Protein AF-A0AAN8KX72-F1 (afdb_monomer_lite)

Sequence (241 aa):
MKRRYGVCLGFWSAFAQLTGWTAPREDQGLKMFSFALKRHLNPCVGPSCRWMQRVLCGSSCMGHPVPTAPGSGQEDQQRLSMKALANAPKPALYLGFSGLLPFLGAPLLMAVTQSYLPEVAYAQVVYGASIVSFLGGARWGFALPEGSPAQPDWMNLGNSVVPSLLAWLALLCRDNITEGALVVIMGLGLALHYDLTLLPGYPSWFKAMRTILTLVATFSLVATLTLQKMCPEKKIKAQEN

Foldseek 3Di:
DVPLVCVLVVVVVVCCVVVVNDDDDPPCPVVVVVVVVVVVPDDPPDPPPPPPDDDDDDDDDDDDDDDDDDDCPPVVVVVVLVVLQVPDDPVCVVVLVVLCCLLQVLLVVCVVVLAQELVSLLVLLLSLLVVLLVLLVVLCVQQPDPPRPHHPDCVSNVLSVVSNVLSVSLNSVSVPSPSSLVSSLVSLVSSLVCVPPVHPPDRSSVNSSSVVSSVSSNVSNVSSVVSVVRGHHDYPPDPDD

Organism: NCBI:txid861788

InterPro domains:
  IPR021836 Protein of unknown function DUF3429 [PF11911] (89-225)
  IPR021836 Protein of unknown function DUF3429 [PTHR15887] (77-240)

Secondary structure (DSSP, 8-state):
-HHHHHHHHHHHHHHHHHHT-PPPPTT-HHHHHHHHHHTTS-----TT--S--SS--------------S--HHHHHHHHHHHHHHTS-HHHHHHHHHTTHHHHHHHHHHHHHTSB-HHHHHHHHHHHHHHHHHHHHHHHHHHSSTT-SS-SSHHHHHHHHHHHHHHHHHHHTTT-HHHHHHHHHHHHHHHHHHHHHT-TTS-HHHHHHHHHHHHHHHHHHHHHHHHHHHS-B--------

Radius of gyration: 22.56 Å; chains: 1; bounding box: 69×64×48 Å

Structure (mmCIF, N/CA/C/O backbone):
data_AF-A0AAN8KX72-F1
#
_entry.id   AF-A0AAN8KX72-F1
#
loop_
_atom_site.group_PDB
_atom_site.id
_atom_site.type_symbol
_atom_site.label_atom_id
_atom_site.label_alt_id
_atom_site.label_comp_id
_atom_site.label_asym_id
_atom_site.label_entity_id
_atom_site.label_seq_id
_atom_site.pdbx_PDB_ins_code
_atom_site.Cartn_x
_atom_site.Cartn_y
_atom_site.Cartn_z
_atom_site.occupancy
_atom_site.B_iso_or_equiv
_atom_site.auth_seq_id
_atom_site.auth_comp_id
_atom_site.auth_asym_id
_atom_site.auth_atom_id
_atom_site.pdbx_PDB_model_num
ATOM 1 N N . MET A 1 1 ? -2.124 -19.012 24.477 1.00 39.91 1 MET A N 1
ATOM 2 C CA . MET A 1 1 ? -1.933 -17.576 24.155 1.00 39.91 1 MET A CA 1
ATOM 3 C C . MET A 1 1 ? -0.464 -17.140 24.143 1.00 39.91 1 MET A C 1
ATOM 5 O O . MET A 1 1 ? -0.055 -16.608 23.128 1.00 39.91 1 MET A O 1
ATOM 9 N N . LYS A 1 2 ? 0.385 -17.446 25.144 1.00 32.97 2 LYS A N 1
ATOM 10 C CA . LYS A 1 2 ? 1.827 -17.063 25.156 1.00 32.97 2 LYS A CA 1
ATOM 11 C C . LYS A 1 2 ? 2.696 -17.527 23.961 1.00 32.97 2 LYS A C 1
ATOM 13 O O . LYS A 1 2 ? 3.723 -16.917 23.702 1.00 32.97 2 LYS A O 1
ATOM 18 N N . ARG A 1 3 ? 2.306 -18.575 23.219 1.00 38.75 3 ARG A N 1
ATOM 19 C CA . ARG A 1 3 ? 3.144 -19.183 22.160 1.00 38.75 3 ARG A CA 1
ATOM 20 C C . ARG A 1 3 ? 3.110 -18.458 20.802 1.00 38.75 3 ARG A C 1
ATOM 22 O O . ARG A 1 3 ? 4.054 -18.608 20.042 1.00 38.75 3 ARG A O 1
ATOM 29 N N . ARG A 1 4 ? 2.064 -17.671 20.498 1.00 44.72 4 ARG A N 1
ATOM 30 C CA . ARG A 1 4 ? 1.950 -16.930 19.217 1.00 44.72 4 ARG A CA 1
ATOM 31 C C . ARG A 1 4 ? 2.622 -15.553 19.245 1.00 44.72 4 ARG A C 1
ATOM 33 O O . ARG A 1 4 ? 3.160 -15.135 18.228 1.00 44.72 4 ARG A O 1
ATOM 40 N N . TYR A 1 5 ? 2.705 -14.915 20.417 1.00 40.09 5 TYR A N 1
ATOM 41 C CA . TYR A 1 5 ? 3.449 -13.661 20.606 1.00 40.09 5 TYR A CA 1
ATOM 42 C C . TYR A 1 5 ? 4.945 -13.796 20.278 1.00 40.09 5 TYR A C 1
ATOM 44 O O . TYR A 1 5 ? 5.548 -12.850 19.786 1.00 40.09 5 TYR A O 1
ATOM 52 N N . GLY A 1 6 ? 5.538 -14.979 20.479 1.00 44.69 6 GLY A N 1
ATOM 53 C CA . GLY A 1 6 ? 6.954 -15.222 20.183 1.00 44.69 6 GLY A CA 1
ATOM 54 C C . GLY A 1 6 ? 7.317 -15.152 18.696 1.00 44.69 6 GLY A C 1
ATOM 55 O O . GLY A 1 6 ? 8.467 -14.868 18.380 1.00 44.69 6 GLY A O 1
ATOM 56 N N . VAL A 1 7 ? 6.359 -15.360 17.783 1.00 52.81 7 VAL A N 1
ATOM 57 C CA . VAL A 1 7 ? 6.627 -15.350 16.334 1.00 52.81 7 VAL A CA 1
ATOM 58 C C . VAL A 1 7 ? 6.700 -13.917 15.797 1.00 52.81 7 VAL A C 1
ATOM 60 O O . VAL A 1 7 ? 7.693 -13.576 15.159 1.00 52.81 7 VAL A O 1
ATOM 63 N N . CYS A 1 8 ? 5.721 -13.053 16.117 1.00 47.91 8 CYS A N 1
ATOM 64 C CA . CYS A 1 8 ? 5.772 -11.638 15.712 1.00 47.91 8 CYS A CA 1
ATOM 65 C C . CYS A 1 8 ? 6.946 -10.903 16.412 1.00 47.91 8 CYS A C 1
ATOM 67 O O . CYS A 1 8 ? 7.678 -10.179 15.745 1.00 47.91 8 CYS A O 1
ATOM 69 N N . LEU A 1 9 ? 7.223 -11.157 17.707 1.00 52.47 9 LEU A N 1
ATOM 70 C CA . LEU A 1 9 ? 8.377 -10.558 18.415 1.00 52.47 9 LEU A CA 1
ATOM 71 C C . LEU A 1 9 ? 9.745 -11.091 17.947 1.00 52.47 9 LEU A C 1
ATOM 73 O O . LEU A 1 9 ? 10.700 -10.322 17.842 1.00 52.47 9 LEU A O 1
ATOM 77 N N . GLY A 1 10 ? 9.867 -12.393 17.673 1.00 52.44 10 GLY A N 1
ATOM 78 C CA . GLY A 1 10 ? 11.119 -12.987 17.191 1.00 52.44 10 GLY A CA 1
ATOM 79 C C . GLY A 1 10 ? 11.496 -12.482 15.798 1.00 52.44 10 GLY A C 1
ATOM 80 O O . GLY A 1 10 ? 12.653 -12.141 15.551 1.00 52.44 10 GLY A O 1
ATOM 81 N N . PHE A 1 11 ? 10.506 -12.349 14.912 1.00 55.62 11 PHE A N 1
ATOM 82 C CA . PHE A 1 11 ? 10.710 -11.780 13.583 1.00 55.62 11 PHE A CA 1
ATOM 83 C C . PHE A 1 11 ? 11.013 -10.278 13.637 1.00 55.62 11 PHE A C 1
ATOM 85 O O . PHE A 1 11 ? 11.870 -9.807 12.898 1.00 55.62 11 PHE A O 1
ATOM 92 N N . TRP A 1 12 ? 10.379 -9.533 14.549 1.00 50.81 12 TRP A N 1
ATOM 93 C CA . TRP A 1 12 ? 10.681 -8.118 14.779 1.00 50.81 12 TRP A CA 1
ATOM 94 C C . TRP A 1 12 ? 12.150 -7.886 15.131 1.00 50.81 12 TRP A C 1
ATOM 96 O O . TRP A 1 12 ? 12.791 -7.010 14.559 1.00 50.81 12 TRP A O 1
ATOM 106 N N . SER A 1 13 ? 12.704 -8.720 16.014 1.00 48.66 13 SER A N 1
ATOM 107 C CA . SER A 1 13 ? 14.119 -8.670 16.393 1.00 48.66 13 SER A CA 1
ATOM 108 C C . SER A 1 13 ? 15.044 -8.991 15.210 1.00 48.66 13 SER A C 1
ATOM 110 O O . SER A 1 13 ? 16.041 -8.304 14.995 1.00 48.66 13 SER A O 1
ATOM 112 N N . ALA A 1 14 ? 14.680 -9.978 14.383 1.00 49.19 14 ALA A N 1
ATOM 113 C CA . ALA A 1 14 ? 15.441 -10.341 13.188 1.00 49.19 14 ALA A CA 1
ATOM 114 C C . ALA A 1 14 ? 15.380 -9.258 12.094 1.00 49.19 14 ALA A C 1
ATOM 116 O O . ALA A 1 14 ? 16.401 -8.911 11.506 1.00 49.19 14 ALA A O 1
ATOM 117 N N . PHE A 1 15 ? 14.207 -8.670 11.847 1.00 51.22 15 PHE A N 1
ATOM 118 C CA . PHE A 1 15 ? 14.036 -7.559 10.909 1.00 51.22 15 PHE A CA 1
ATOM 119 C C . PHE A 1 15 ? 14.795 -6.310 11.375 1.00 51.22 15 PHE A C 1
ATOM 121 O O . PHE A 1 15 ? 15.519 -5.701 10.586 1.00 51.22 15 PHE A O 1
ATOM 128 N N . ALA A 1 16 ? 14.699 -5.970 12.663 1.00 46.59 16 ALA A N 1
ATOM 129 C CA . ALA A 1 16 ? 15.462 -4.902 13.305 1.00 46.59 16 ALA A CA 1
ATOM 130 C C . ALA A 1 16 ? 16.979 -5.085 13.134 1.00 46.59 16 ALA A C 1
ATOM 132 O O . ALA A 1 16 ? 17.684 -4.136 12.796 1.00 46.59 16 ALA A O 1
ATOM 133 N N . GLN A 1 17 ? 17.482 -6.310 13.302 1.00 46.09 17 GLN A N 1
ATOM 134 C CA . GLN A 1 17 ? 18.900 -6.641 13.126 1.00 46.09 17 GLN A CA 1
ATOM 135 C C . GLN A 1 17 ? 19.350 -6.591 11.661 1.00 46.09 17 GLN A C 1
ATOM 137 O O . GLN A 1 17 ? 20.424 -6.069 11.377 1.00 46.09 17 GLN A O 1
ATOM 142 N N . LEU A 1 18 ? 18.531 -7.082 10.728 1.00 40.91 18 LEU A N 1
ATOM 143 C CA . LEU A 1 18 ? 18.859 -7.106 9.298 1.00 40.91 18 LEU A CA 1
ATOM 144 C C . LEU A 1 18 ? 18.799 -5.722 8.642 1.00 40.91 18 LEU A C 1
ATOM 146 O O . LEU A 1 18 ? 19.508 -5.469 7.672 1.00 40.91 18 LEU A O 1
ATOM 150 N N . THR A 1 19 ? 17.961 -4.825 9.159 1.00 42.22 19 THR A N 1
ATOM 151 C CA . THR A 1 19 ? 17.742 -3.487 8.581 1.00 42.22 19 THR A CA 1
ATOM 152 C C . THR A 1 19 ? 18.348 -2.350 9.411 1.00 42.22 19 THR A C 1
ATOM 154 O O . THR A 1 19 ? 18.320 -1.195 8.981 1.00 42.22 19 THR A O 1
ATOM 157 N N . GLY A 1 20 ? 18.918 -2.655 10.585 1.00 36.25 20 GLY A N 1
ATOM 158 C CA . GLY A 1 20 ? 19.455 -1.669 11.532 1.00 36.25 20 GLY A CA 1
ATOM 159 C C . GLY A 1 20 ? 18.377 -0.817 12.214 1.00 36.25 20 GLY A C 1
ATOM 160 O O . GLY A 1 20 ? 18.642 0.315 12.618 1.00 36.25 20 GLY A O 1
ATOM 161 N N . TRP A 1 21 ? 17.147 -1.322 12.294 1.00 38.16 21 TRP A N 1
ATOM 162 C CA . TRP A 1 21 ? 15.973 -0.576 12.730 1.00 38.16 21 TRP A CA 1
ATOM 163 C C . TRP A 1 21 ? 15.670 -0.828 14.215 1.00 38.16 21 TRP A C 1
ATOM 165 O O . TRP A 1 21 ? 15.301 -1.931 14.597 1.00 38.16 21 TRP A O 1
ATOM 175 N N . THR A 1 22 ? 15.828 0.179 15.079 1.00 37.16 22 THR A N 1
ATOM 176 C CA . THR A 1 22 ? 15.445 0.091 16.499 1.00 37.16 22 THR A CA 1
ATOM 177 C C . THR A 1 22 ? 14.004 0.567 16.698 1.00 37.16 22 THR A C 1
ATOM 179 O O . THR A 1 22 ? 13.596 1.594 16.156 1.00 37.16 22 THR A O 1
ATOM 182 N N . ALA A 1 23 ? 13.218 -0.192 17.470 1.00 35.12 23 ALA A N 1
ATOM 183 C CA . ALA A 1 23 ? 11.815 0.117 17.740 1.00 35.12 23 ALA A CA 1
ATOM 184 C C . ALA A 1 23 ? 11.664 1.525 18.356 1.00 35.12 23 ALA A C 1
ATOM 186 O O . ALA A 1 23 ? 12.333 1.823 19.353 1.00 35.12 23 ALA A O 1
ATOM 187 N N . PRO A 1 24 ? 10.784 2.394 17.827 1.00 34.34 24 PRO A N 1
ATOM 188 C CA . PRO A 1 24 ? 10.490 3.658 18.475 1.00 34.34 24 PRO A CA 1
ATOM 189 C C . PRO A 1 24 ? 9.677 3.389 19.746 1.00 34.34 24 PRO A C 1
ATOM 191 O O . PRO A 1 24 ? 8.672 2.680 19.715 1.00 34.34 24 PRO A O 1
ATOM 194 N N . ARG A 1 25 ? 10.104 3.981 20.865 1.00 38.09 25 ARG A N 1
ATOM 195 C CA . ARG A 1 25 ? 9.282 4.118 22.075 1.00 38.09 25 ARG A CA 1
ATOM 196 C C . ARG A 1 25 ? 7.981 4.855 21.695 1.00 38.09 25 ARG A C 1
ATOM 198 O O . ARG A 1 25 ? 8.003 5.658 20.758 1.00 38.09 25 ARG A O 1
ATOM 205 N N . GLU A 1 26 ? 6.867 4.514 22.355 1.00 41.53 26 GLU A N 1
ATOM 206 C CA . GLU A 1 26 ? 5.456 4.853 22.032 1.00 41.53 26 GLU A CA 1
ATOM 207 C C . GLU A 1 26 ? 5.161 6.327 21.656 1.00 41.53 26 GLU A C 1
ATOM 209 O O . GLU A 1 26 ? 4.117 6.641 21.094 1.00 41.53 26 GLU A O 1
ATOM 214 N N . ASP A 1 27 ? 6.103 7.228 21.890 1.00 37.75 27 ASP A N 1
ATOM 215 C CA . ASP A 1 27 ? 6.110 8.665 21.644 1.00 37.75 27 ASP A CA 1
ATOM 216 C C . ASP A 1 27 ? 6.726 9.107 20.286 1.00 37.75 27 ASP A C 1
ATOM 218 O O . ASP A 1 27 ? 6.827 10.307 20.011 1.00 37.75 27 ASP A O 1
ATOM 222 N N . GLN A 1 28 ? 7.133 8.182 19.400 1.00 37.50 28 GLN A N 1
ATOM 223 C CA . GLN A 1 28 ? 7.902 8.512 18.177 1.00 37.50 28 GLN A CA 1
ATOM 224 C C . GLN A 1 28 ? 7.288 8.137 16.813 1.00 37.50 28 GLN A C 1
ATOM 226 O O . GLN A 1 28 ? 7.915 8.409 15.784 1.00 37.50 28 GLN A O 1
ATOM 231 N N . GLY A 1 29 ? 6.061 7.610 16.740 1.00 34.66 29 GLY A N 1
ATOM 232 C CA . GLY A 1 29 ? 5.414 7.271 15.454 1.00 34.66 29 GLY A CA 1
ATOM 233 C C . GLY A 1 29 ? 5.357 8.440 14.451 1.00 34.66 29 GLY A C 1
ATOM 234 O O . GLY A 1 29 ? 5.547 8.250 13.250 1.00 34.66 29 GLY A O 1
ATOM 235 N N . LEU A 1 30 ? 5.224 9.673 14.952 1.00 37.66 30 LEU A N 1
ATOM 236 C CA . LEU A 1 30 ? 5.244 10.903 14.147 1.00 37.66 30 LEU A CA 1
ATOM 237 C C . LEU A 1 30 ? 6.650 11.295 13.640 1.00 37.66 30 LEU A C 1
ATOM 239 O O . LEU A 1 30 ? 6.777 11.977 12.624 1.00 37.66 30 LEU A O 1
ATOM 243 N N . LYS A 1 31 ? 7.723 10.860 14.316 1.00 30.03 31 LYS A N 1
ATOM 244 C CA . LYS A 1 31 ? 9.117 11.207 13.973 1.00 30.03 31 LYS A CA 1
ATOM 245 C C . LYS A 1 31 ? 9.708 10.288 12.898 1.00 30.03 31 LYS A C 1
ATOM 247 O O . LYS A 1 31 ? 10.551 10.733 12.123 1.00 30.03 31 LYS A O 1
ATOM 252 N N . MET A 1 32 ? 9.221 9.050 12.784 1.00 31.78 32 MET A N 1
ATOM 253 C CA . MET A 1 32 ? 9.613 8.100 11.727 1.00 31.78 32 MET A CA 1
ATOM 254 C C . MET A 1 32 ? 9.245 8.597 10.317 1.00 31.78 32 MET A C 1
ATOM 256 O O . MET A 1 32 ? 10.057 8.482 9.399 1.00 31.78 32 MET A O 1
ATOM 260 N N . PHE A 1 33 ? 8.086 9.249 10.155 1.00 34.31 33 PHE A N 1
ATOM 261 C CA . PHE A 1 33 ? 7.718 9.918 8.897 1.00 34.31 33 PHE A CA 1
ATOM 262 C C . PHE A 1 33 ? 8.660 11.072 8.551 1.00 34.31 33 PHE A C 1
ATOM 264 O O . PHE A 1 33 ? 9.051 11.227 7.396 1.00 34.31 33 PHE A O 1
ATOM 271 N N . SER A 1 34 ? 9.085 11.843 9.557 1.00 30.50 34 SER A N 1
ATOM 272 C CA . SER A 1 34 ? 10.065 12.916 9.370 1.00 30.50 34 SER A CA 1
ATOM 273 C C . SER A 1 34 ? 11.433 12.365 8.944 1.00 30.50 34 SER A C 1
ATOM 275 O O . SER A 1 34 ? 12.080 12.946 8.078 1.00 30.50 34 SER A O 1
ATOM 277 N N . PHE A 1 35 ? 11.855 11.211 9.471 1.00 29.19 35 PHE A N 1
ATOM 278 C CA . PHE A 1 35 ? 13.154 10.609 9.152 1.00 29.19 35 PHE A CA 1
ATOM 279 C C . PHE A 1 35 ? 13.195 9.949 7.762 1.00 29.19 35 PHE A C 1
ATOM 281 O O . PHE A 1 35 ? 14.193 10.081 7.050 1.00 29.19 35 PHE A O 1
ATOM 288 N N . ALA A 1 36 ? 12.098 9.313 7.334 1.00 32.34 36 ALA A N 1
ATOM 289 C CA . ALA A 1 36 ? 11.958 8.778 5.977 1.00 32.34 36 ALA A CA 1
ATOM 290 C C . ALA A 1 36 ? 11.946 9.893 4.912 1.00 32.34 36 ALA A C 1
ATOM 292 O O . ALA A 1 36 ? 12.554 9.734 3.855 1.00 32.34 36 ALA A O 1
ATOM 293 N N . LEU A 1 37 ? 11.353 11.057 5.218 1.00 34.06 37 LEU A N 1
ATOM 294 C CA . LEU A 1 37 ? 11.430 12.243 4.356 1.00 34.06 37 LEU A CA 1
ATOM 295 C C . LEU A 1 37 ? 12.842 12.862 4.336 1.00 34.06 37 LEU A C 1
ATOM 297 O O . LEU A 1 37 ? 13.300 13.345 3.303 1.00 34.06 37 LEU A O 1
ATOM 301 N N . LYS A 1 38 ? 13.565 12.824 5.465 1.00 29.53 38 LYS A N 1
ATOM 302 C CA . LYS A 1 38 ? 14.886 13.464 5.609 1.00 29.53 38 LYS A CA 1
ATOM 303 C C . LYS A 1 38 ? 16.019 12.709 4.908 1.00 29.53 38 LYS A C 1
ATOM 305 O O . LYS A 1 38 ? 17.023 13.321 4.553 1.00 29.53 38 LYS A O 1
ATOM 310 N N . ARG A 1 39 ? 15.863 11.404 4.645 1.00 29.11 39 ARG A N 1
ATOM 311 C CA . ARG A 1 39 ? 16.871 10.595 3.927 1.00 29.11 39 ARG A CA 1
ATOM 312 C C . ARG A 1 39 ? 16.925 10.845 2.414 1.00 29.11 39 ARG A C 1
ATOM 314 O O . ARG A 1 39 ? 17.909 10.458 1.798 1.00 29.11 39 ARG A O 1
ATOM 321 N N . HIS A 1 40 ? 15.938 11.536 1.836 1.00 39.22 40 HIS A N 1
ATOM 322 C CA . HIS A 1 40 ? 15.947 11.962 0.427 1.00 39.22 40 HIS A CA 1
ATOM 323 C C . HIS A 1 40 ? 16.572 13.354 0.191 1.00 39.22 40 HIS A C 1
ATOM 325 O O . HIS A 1 40 ? 16.617 13.808 -0.949 1.00 39.22 40 HIS A O 1
ATOM 331 N N . LEU A 1 41 ? 17.080 14.020 1.238 1.00 37.66 41 LEU A N 1
ATOM 332 C CA . LEU A 1 41 ? 17.598 15.398 1.181 1.00 37.66 41 LEU A CA 1
ATOM 333 C C . LEU A 1 41 ? 19.124 15.535 1.322 1.00 37.66 41 LEU A C 1
ATOM 335 O O . LEU A 1 41 ? 19.615 16.656 1.393 1.00 37.66 41 LEU A O 1
ATOM 339 N N . ASN A 1 42 ? 19.891 14.442 1.320 1.00 29.08 42 ASN A N 1
ATOM 340 C CA . ASN A 1 42 ? 21.351 14.534 1.234 1.00 29.08 42 ASN A CA 1
ATOM 341 C C . ASN A 1 42 ? 21.816 14.218 -0.193 1.00 29.08 42 ASN A C 1
ATOM 343 O O . ASN A 1 42 ? 21.922 13.040 -0.539 1.00 29.08 42 ASN A O 1
ATOM 347 N N . PRO A 1 43 ? 22.126 15.223 -1.031 1.00 34.03 43 PRO A N 1
ATOM 348 C CA . PRO A 1 43 ? 22.956 14.974 -2.196 1.00 34.03 43 PRO A CA 1
ATOM 349 C C . PRO A 1 43 ? 24.333 14.502 -1.713 1.00 34.03 43 PRO A C 1
ATOM 351 O O . PRO A 1 43 ? 24.961 15.128 -0.858 1.00 34.03 43 PRO A O 1
ATOM 354 N N . CYS A 1 44 ? 24.796 13.373 -2.245 1.00 31.14 44 CYS A N 1
ATOM 355 C CA . CYS A 1 44 ? 26.163 12.903 -2.077 1.00 31.14 44 CYS A CA 1
ATOM 356 C C . CYS A 1 44 ? 27.139 13.963 -2.616 1.00 31.14 44 CYS A C 1
ATOM 358 O O . CYS A 1 44 ? 27.415 14.006 -3.812 1.00 31.14 44 CYS A O 1
ATOM 360 N N . VAL A 1 45 ? 27.680 14.815 -1.745 1.00 37.06 45 VAL A N 1
ATOM 361 C CA . VAL A 1 45 ? 28.835 15.661 -2.067 1.00 37.06 45 VAL A CA 1
ATOM 362 C C . VAL A 1 45 ? 30.090 14.842 -1.779 1.00 37.06 45 VAL A C 1
ATOM 364 O O . VAL A 1 45 ? 30.603 14.824 -0.663 1.00 37.06 45 VAL A O 1
ATOM 367 N N . GLY A 1 46 ? 30.545 14.092 -2.783 1.00 29.77 46 GLY A N 1
ATOM 368 C CA . GLY A 1 46 ? 31.847 13.424 -2.759 1.00 29.77 46 GLY A CA 1
ATOM 369 C C . GLY A 1 46 ? 32.995 14.385 -3.134 1.00 29.77 46 GLY A C 1
ATOM 370 O O . GLY A 1 46 ? 32.757 15.359 -3.850 1.00 29.77 46 GLY A O 1
ATOM 371 N N . PRO A 1 47 ? 34.253 14.137 -2.712 1.00 34.09 47 PRO A N 1
ATOM 372 C CA . PRO A 1 47 ? 35.350 15.116 -2.797 1.00 34.09 47 PRO A CA 1
ATOM 373 C C . PRO A 1 47 ? 36.002 15.324 -4.181 1.00 34.09 47 PRO A C 1
ATOM 375 O O . PRO A 1 47 ? 37.060 15.948 -4.256 1.00 34.09 47 PRO A O 1
ATOM 378 N N . SER A 1 48 ? 35.426 14.834 -5.281 1.00 35.31 48 SER A N 1
ATOM 379 C CA . SER A 1 48 ? 36.142 14.746 -6.571 1.00 35.31 48 SER A CA 1
ATOM 380 C C . SER A 1 48 ? 36.001 15.958 -7.507 1.00 35.31 48 SER A C 1
ATOM 382 O O . SER A 1 48 ? 36.613 15.976 -8.569 1.00 35.31 48 SER A O 1
ATOM 384 N N . CYS A 1 49 ? 35.271 17.013 -7.132 1.00 35.34 49 CYS A N 1
ATOM 385 C CA . CYS A 1 49 ? 35.113 18.227 -7.954 1.00 35.34 49 CYS A CA 1
ATOM 386 C C . CYS A 1 49 ? 36.018 19.389 -7.500 1.00 35.34 49 CYS A C 1
ATOM 388 O O . CYS A 1 49 ? 35.565 20.520 -7.357 1.00 35.34 49 CYS A O 1
ATOM 390 N N . ARG A 1 50 ? 37.309 19.124 -7.251 1.00 34.16 50 ARG A N 1
ATOM 391 C CA . ARG A 1 50 ? 38.317 20.160 -6.920 1.00 34.16 50 ARG A CA 1
ATOM 392 C C . ARG A 1 50 ? 39.331 20.414 -8.050 1.00 34.16 50 ARG A C 1
ATOM 394 O O . ARG A 1 50 ? 40.311 21.117 -7.846 1.00 34.16 50 ARG A O 1
ATOM 401 N N . TRP A 1 51 ? 39.095 19.864 -9.244 1.00 31.53 51 TRP A N 1
ATOM 402 C CA . TRP A 1 51 ? 40.035 19.935 -10.375 1.00 31.53 51 TRP A CA 1
ATOM 403 C C . TRP A 1 51 ? 39.655 20.910 -11.500 1.00 31.53 51 TRP A C 1
ATOM 405 O O . TRP A 1 51 ? 40.455 21.115 -12.405 1.00 31.53 51 TRP A O 1
ATOM 415 N N . MET A 1 52 ? 38.497 21.577 -11.446 1.00 28.86 52 MET A N 1
ATOM 416 C CA . MET A 1 52 ? 38.088 22.547 -12.480 1.00 28.86 52 MET A CA 1
ATOM 417 C C . MET A 1 52 ? 37.667 23.896 -11.895 1.00 28.86 52 MET A C 1
ATOM 419 O O . MET A 1 52 ? 36.629 24.453 -12.225 1.00 28.86 52 MET A O 1
ATOM 423 N N . GLN A 1 53 ? 38.517 24.451 -11.036 1.00 37.00 53 GLN A N 1
ATOM 424 C CA . GLN A 1 53 ? 38.456 25.860 -10.662 1.00 37.00 53 GLN A CA 1
ATOM 425 C C . GLN A 1 53 ? 39.756 26.534 -11.088 1.00 37.00 53 GLN A C 1
ATOM 427 O O . GLN A 1 53 ? 40.613 26.769 -10.240 1.00 37.00 53 GLN A O 1
ATOM 432 N N . ARG A 1 54 ? 39.951 26.788 -12.396 1.00 37.28 54 ARG A N 1
ATOM 433 C CA . ARG A 1 54 ? 41.035 27.695 -12.838 1.00 37.28 54 ARG A CA 1
ATOM 434 C C . ARG A 1 54 ? 41.079 28.181 -14.288 1.00 37.28 54 ARG A C 1
ATOM 436 O O . ARG A 1 54 ? 42.110 28.719 -14.677 1.00 37.28 54 ARG A O 1
ATOM 443 N N . VAL A 1 55 ? 40.027 28.061 -15.090 1.00 38.66 55 VAL A N 1
ATOM 444 C CA . VAL A 1 55 ? 40.059 28.613 -16.454 1.00 38.66 55 VAL A CA 1
ATOM 445 C C . VAL A 1 55 ? 38.740 29.328 -16.711 1.00 38.66 55 VAL A C 1
ATOM 447 O O . VAL A 1 55 ? 37.696 28.746 -16.447 1.00 38.66 55 VAL A O 1
ATOM 450 N N . LEU A 1 56 ? 38.817 30.558 -17.232 1.00 36.53 56 LEU A N 1
ATOM 451 C CA . LEU A 1 56 ? 37.719 31.488 -17.557 1.00 36.53 56 LEU A CA 1
ATOM 452 C C . LEU A 1 56 ? 37.249 32.305 -16.323 1.00 36.53 56 LEU A C 1
ATOM 454 O O . LEU A 1 56 ? 36.385 31.878 -15.574 1.00 36.53 56 LEU A O 1
ATOM 458 N N . CYS A 1 57 ? 37.921 33.394 -15.914 1.00 31.00 57 CYS A N 1
ATOM 459 C CA . CYS A 1 57 ? 37.853 34.732 -16.541 1.00 31.00 57 CYS A CA 1
ATOM 460 C C . CYS A 1 57 ? 36.386 35.215 -16.660 1.00 31.00 57 CYS A C 1
ATOM 462 O O . CYS A 1 57 ? 35.579 34.504 -17.236 1.00 31.00 57 CYS A O 1
ATOM 464 N N . GLY A 1 58 ? 35.919 36.364 -16.174 1.00 31.48 58 GLY A N 1
ATOM 465 C CA . GLY A 1 58 ? 36.496 37.530 -15.517 1.00 31.48 58 GLY A CA 1
ATOM 466 C C . GLY A 1 58 ? 35.343 38.488 -15.139 1.00 31.48 58 GLY A C 1
ATOM 467 O O . GLY A 1 58 ? 34.234 38.363 -15.644 1.00 31.48 58 GLY A O 1
ATOM 468 N N . SER A 1 59 ? 35.631 39.374 -14.191 1.00 41.50 59 SER A N 1
ATOM 469 C CA . SER A 1 59 ? 34.982 40.623 -13.756 1.00 41.50 59 SER A CA 1
ATOM 470 C C . SER A 1 59 ? 33.579 41.059 -14.243 1.00 41.50 59 SER A C 1
ATOM 472 O O . SER A 1 59 ? 33.325 41.208 -15.430 1.00 41.50 59 SER A O 1
ATOM 474 N N . SER A 1 60 ? 32.801 41.519 -13.248 1.00 37.62 60 SER A N 1
ATOM 475 C CA . SER A 1 60 ? 31.721 42.531 -13.276 1.00 37.62 60 SER A CA 1
ATOM 476 C C . SER A 1 60 ? 30.372 42.200 -13.925 1.00 37.62 60 SER A C 1
ATOM 478 O O . SER A 1 60 ? 30.251 42.163 -15.139 1.00 37.62 60 SER A O 1
ATOM 480 N N . CYS A 1 61 ? 29.320 42.158 -13.092 1.00 30.95 61 CYS A N 1
ATOM 481 C CA . CYS A 1 61 ? 28.191 43.101 -13.165 1.00 30.95 61 CYS A CA 1
ATOM 482 C C . CYS A 1 61 ? 27.271 42.964 -11.936 1.00 30.95 61 CYS A C 1
ATOM 484 O O . CYS A 1 61 ? 26.900 41.865 -11.534 1.00 30.95 61 CYS A O 1
ATOM 486 N N . MET A 1 62 ? 26.929 44.110 -11.337 1.00 41.22 62 MET A N 1
ATOM 487 C CA . MET A 1 62 ? 25.937 44.248 -10.272 1.00 41.22 62 MET A CA 1
ATOM 488 C C . MET A 1 62 ? 24.522 43.931 -10.770 1.00 41.22 62 MET A C 1
ATOM 490 O O . MET A 1 62 ? 24.168 44.275 -11.894 1.00 41.22 62 MET A O 1
ATOM 494 N N . GLY A 1 63 ? 23.696 43.381 -9.880 1.00 33.19 63 GLY A N 1
ATOM 495 C CA . GLY A 1 63 ? 22.251 43.270 -10.058 1.00 33.19 63 GLY A CA 1
ATOM 496 C C . GLY A 1 63 ? 21.645 42.269 -9.080 1.00 33.19 63 GLY A C 1
ATOM 497 O O . GLY A 1 63 ? 21.626 41.074 -9.350 1.00 33.19 63 GLY A O 1
ATOM 498 N N . HIS A 1 64 ? 21.153 42.747 -7.936 1.00 38.09 64 HIS A N 1
ATOM 499 C CA . HIS A 1 64 ? 20.208 41.973 -7.125 1.00 38.09 64 HIS A CA 1
ATOM 500 C C . HIS A 1 64 ? 18.920 41.741 -7.938 1.00 38.09 64 HIS A C 1
ATOM 502 O O . HIS A 1 64 ? 18.484 42.628 -8.672 1.00 38.09 64 HIS A O 1
ATOM 508 N N . PRO A 1 65 ? 18.283 40.574 -7.777 1.00 40.69 65 PRO A N 1
ATOM 509 C CA . PRO A 1 65 ? 17.214 40.502 -6.788 1.00 40.69 65 PRO A CA 1
ATOM 510 C C . PRO A 1 65 ? 17.441 39.356 -5.804 1.00 40.69 65 PRO A C 1
ATOM 512 O O . PRO A 1 65 ? 17.929 38.289 -6.155 1.00 40.69 65 PRO A O 1
ATOM 515 N N . VAL A 1 66 ? 17.073 39.586 -4.547 1.00 51.75 66 VAL A N 1
ATOM 516 C CA . VAL A 1 66 ? 16.834 38.517 -3.570 1.00 51.75 66 VAL A CA 1
ATOM 517 C C . VAL A 1 66 ? 15.509 37.830 -3.927 1.00 51.75 66 VAL A C 1
ATOM 519 O O . VAL A 1 66 ? 14.508 38.537 -4.039 1.00 51.75 66 VAL A O 1
ATOM 522 N N . PRO A 1 67 ? 15.445 36.487 -4.007 1.00 42.91 67 PRO A N 1
ATOM 523 C CA . PRO A 1 67 ? 14.198 35.765 -3.784 1.00 42.91 67 PRO A CA 1
ATOM 524 C C . PRO A 1 67 ? 14.306 34.900 -2.520 1.00 42.91 67 PRO A C 1
ATOM 526 O O . PRO A 1 67 ? 14.988 33.881 -2.471 1.00 42.91 67 PRO A O 1
ATOM 529 N N . THR A 1 68 ? 13.643 35.399 -1.479 1.00 39.56 68 THR A N 1
ATOM 530 C CA . THR A 1 68 ? 12.712 34.691 -0.583 1.00 39.56 68 THR A CA 1
ATOM 531 C C . THR A 1 68 ? 12.901 33.186 -0.311 1.00 39.56 68 THR A C 1
ATOM 533 O O . THR A 1 68 ? 12.628 32.356 -1.168 1.00 39.56 68 THR A O 1
ATOM 536 N N . ALA A 1 69 ? 13.204 32.905 0.965 1.00 42.19 69 ALA A N 1
ATOM 537 C CA . ALA A 1 69 ? 12.694 31.858 1.870 1.00 42.19 69 ALA A CA 1
ATOM 538 C C . ALA A 1 69 ? 12.657 30.360 1.442 1.00 42.19 69 ALA A C 1
ATOM 540 O O . ALA A 1 69 ? 12.126 30.005 0.393 1.00 42.19 69 ALA A O 1
ATOM 541 N N . PRO A 1 70 ? 13.099 29.430 2.320 1.00 43.38 70 PRO A N 1
ATOM 542 C CA . PRO A 1 70 ? 13.011 27.992 2.083 1.00 43.38 70 PRO A CA 1
ATOM 543 C C . PRO A 1 70 ? 11.584 27.493 2.366 1.00 43.38 70 PRO A C 1
ATOM 545 O O . PRO A 1 70 ? 11.212 27.273 3.516 1.00 43.38 70 PRO A O 1
ATOM 548 N N . GLY A 1 71 ? 10.779 27.319 1.316 1.00 44.50 71 GLY A N 1
ATOM 549 C CA . GLY A 1 71 ? 9.421 26.761 1.420 1.00 44.50 71 GLY A CA 1
ATOM 550 C C . GLY A 1 71 ? 8.908 26.001 0.188 1.00 44.50 71 GLY A C 1
ATOM 551 O O . GLY A 1 71 ? 7.812 25.459 0.232 1.00 44.50 71 GLY A O 1
ATOM 552 N N . SER A 1 72 ? 9.679 25.911 -0.901 1.00 44.38 72 SER A N 1
ATOM 553 C CA . SER A 1 72 ? 9.180 25.507 -2.230 1.00 44.38 72 SER A CA 1
ATOM 554 C C . SER A 1 72 ? 9.256 24.009 -2.567 1.00 44.38 72 SER A C 1
ATOM 556 O O . SER A 1 72 ? 8.727 23.578 -3.586 1.00 44.38 72 SER A O 1
ATOM 558 N N . GLY A 1 73 ? 9.862 23.167 -1.723 1.00 53.12 73 GLY A N 1
ATOM 559 C CA . GLY A 1 73 ? 10.108 21.760 -2.080 1.00 53.12 73 GLY A CA 1
ATOM 560 C C . GLY A 1 73 ? 8.846 20.891 -2.222 1.00 53.12 73 GLY A C 1
ATOM 561 O O . GLY A 1 73 ? 8.773 20.053 -3.119 1.00 53.12 73 GLY A O 1
ATOM 562 N N . GLN A 1 74 ? 7.842 21.082 -1.357 1.00 50.25 74 GLN A N 1
ATOM 563 C CA . GLN A 1 74 ? 6.618 20.265 -1.361 1.00 50.25 74 GLN A CA 1
ATOM 564 C C . GLN A 1 74 ? 5.629 20.687 -2.455 1.00 50.25 74 GLN A C 1
ATOM 566 O O . GLN A 1 74 ? 5.061 19.825 -3.123 1.00 50.25 74 GLN A O 1
ATOM 571 N N . GLU A 1 75 ? 5.449 21.991 -2.675 1.00 55.62 75 GLU A N 1
ATOM 572 C CA . GLU A 1 75 ? 4.505 22.506 -3.673 1.00 55.62 75 GLU A CA 1
ATOM 573 C C . GLU A 1 75 ? 4.958 22.203 -5.105 1.00 55.62 75 GLU A C 1
ATOM 575 O O . GLU A 1 75 ? 4.141 21.786 -5.932 1.00 55.62 75 GLU A O 1
ATOM 580 N N . ASP A 1 76 ? 6.258 22.324 -5.388 1.00 60.84 76 ASP A N 1
ATOM 581 C CA . ASP A 1 76 ? 6.820 21.996 -6.699 1.00 60.84 76 ASP A CA 1
ATOM 582 C C . ASP A 1 76 ? 6.720 20.492 -6.987 1.00 60.84 76 ASP A C 1
ATOM 584 O O . ASP A 1 76 ? 6.274 20.089 -8.065 1.00 60.84 76 ASP A O 1
ATOM 588 N N . GLN A 1 77 ? 7.026 19.638 -6.006 1.00 59.69 77 GLN A N 1
ATOM 589 C CA . GLN A 1 77 ? 6.911 18.184 -6.147 1.00 59.69 77 GLN A CA 1
ATOM 590 C C . GLN A 1 77 ? 5.451 17.733 -6.320 1.00 59.69 77 GLN A C 1
ATOM 592 O O . GLN A 1 77 ? 5.157 16.859 -7.142 1.00 59.69 77 GLN A O 1
ATOM 597 N N . GLN A 1 78 ? 4.515 18.352 -5.598 1.00 60.75 78 GLN A N 1
ATOM 598 C CA . GLN A 1 78 ? 3.087 18.055 -5.699 1.00 60.75 78 GLN A CA 1
ATOM 599 C C . GLN A 1 78 ? 2.502 18.543 -7.034 1.00 60.75 78 GLN A C 1
ATOM 601 O O . GLN A 1 78 ? 1.745 17.808 -7.673 1.00 60.75 78 GLN A O 1
ATOM 606 N N . ARG A 1 79 ? 2.919 19.716 -7.534 1.00 62.78 79 ARG A N 1
ATOM 607 C CA . ARG A 1 79 ? 2.566 20.201 -8.883 1.00 62.78 79 ARG A CA 1
ATOM 608 C C . ARG A 1 79 ? 3.102 19.295 -9.988 1.00 62.78 79 ARG A C 1
ATOM 610 O O . ARG A 1 79 ? 2.382 19.019 -10.949 1.00 62.78 79 ARG A O 1
ATOM 617 N N . LEU A 1 80 ? 4.339 18.819 -9.859 1.00 65.75 80 LEU A N 1
ATOM 618 C CA . LEU A 1 80 ? 4.939 17.860 -10.791 1.00 65.75 80 LEU A CA 1
ATOM 619 C C . LEU A 1 80 ? 4.188 16.519 -10.780 1.00 65.75 80 LEU A C 1
ATOM 621 O O . LEU A 1 80 ? 3.907 15.967 -11.843 1.00 65.75 80 LEU A O 1
ATOM 625 N N . SER A 1 81 ? 3.789 16.040 -9.599 1.00 73.00 81 SER A N 1
ATOM 626 C CA . SER A 1 81 ? 3.017 14.803 -9.432 1.00 73.00 81 SER A CA 1
ATOM 627 C C . SER A 1 81 ? 1.624 14.896 -10.070 1.00 73.00 81 SER A C 1
ATOM 629 O O . SER A 1 81 ? 1.239 14.023 -10.846 1.00 73.00 81 SER A O 1
ATOM 631 N N . MET A 1 82 ? 0.895 15.997 -9.847 1.00 78.38 82 MET A N 1
ATOM 632 C CA . MET A 1 82 ? -0.435 16.210 -10.440 1.00 78.38 82 MET A CA 1
ATOM 633 C C . MET A 1 82 ? -0.392 16.271 -11.972 1.00 78.38 82 MET A C 1
ATOM 635 O O . MET A 1 82 ? -1.237 15.675 -12.640 1.00 78.38 82 MET A O 1
ATOM 639 N N . LYS A 1 83 ? 0.620 16.938 -12.543 1.00 82.06 83 LYS A N 1
ATOM 640 C CA . LYS A 1 83 ? 0.834 16.950 -14.000 1.00 82.06 83 LYS A CA 1
ATOM 641 C C . LYS A 1 83 ? 1.193 15.565 -14.539 1.00 82.06 83 LYS A C 1
ATOM 643 O O . LYS A 1 83 ? 0.739 15.204 -15.620 1.00 82.06 83 LYS A O 1
ATOM 648 N N . ALA A 1 84 ? 1.975 14.780 -13.798 1.00 84.56 84 ALA A N 1
ATOM 649 C CA . ALA A 1 84 ? 2.304 13.413 -14.188 1.00 84.56 84 ALA A CA 1
ATOM 650 C C . ALA A 1 84 ? 1.061 12.507 -14.192 1.00 84.56 84 ALA A C 1
ATOM 652 O O . ALA A 1 84 ? 0.879 11.748 -15.139 1.00 84.56 84 ALA A O 1
ATOM 653 N N . LEU A 1 85 ? 0.172 12.624 -13.196 1.00 86.94 85 LEU A N 1
ATOM 654 C CA . LEU A 1 85 ? -1.077 11.850 -13.139 1.00 86.94 85 LEU A CA 1
ATOM 655 C C . LEU A 1 85 ? -2.023 12.151 -14.304 1.00 86.94 85 LEU A C 1
ATOM 657 O O . LEU A 1 85 ? -2.693 11.238 -14.777 1.00 86.94 85 LEU A O 1
ATOM 661 N N . ALA A 1 86 ? -2.066 13.395 -14.786 1.00 87.12 86 ALA A N 1
ATOM 662 C CA . ALA A 1 86 ? -2.926 13.780 -15.907 1.00 87.12 86 ALA A CA 1
ATOM 663 C C . ALA A 1 86 ? -2.619 12.998 -17.200 1.00 87.12 86 ALA A C 1
ATOM 665 O O . ALA A 1 86 ? -3.505 12.813 -18.031 1.00 87.12 86 ALA A O 1
ATOM 666 N N . ASN A 1 87 ? -1.387 12.500 -17.343 1.00 89.31 87 ASN A N 1
ATOM 667 C CA . ASN A 1 87 ? -0.949 11.700 -18.488 1.00 89.31 87 ASN A CA 1
ATOM 668 C C . ASN A 1 87 ? -1.153 10.186 -18.293 1.00 89.31 87 ASN A C 1
ATOM 670 O O . ASN A 1 87 ? -0.791 9.402 -19.170 1.00 89.31 87 ASN A O 1
ATOM 674 N N . ALA A 1 88 ? -1.682 9.747 -17.147 1.00 92.00 88 ALA A N 1
ATOM 675 C CA . ALA A 1 88 ? -1.898 8.332 -16.877 1.00 92.00 88 ALA A CA 1
ATOM 676 C C . ALA A 1 88 ? -3.075 7.770 -17.702 1.00 92.00 88 ALA A C 1
ATOM 678 O O . ALA A 1 88 ? -4.081 8.457 -17.905 1.00 92.00 88 ALA A O 1
ATOM 679 N N . PRO A 1 89 ? -3.021 6.490 -18.115 1.00 95.00 89 PRO A N 1
ATOM 680 C CA . PRO A 1 89 ? -4.170 5.818 -18.707 1.00 95.00 89 PRO A CA 1
ATOM 681 C C . PRO A 1 89 ? -5.374 5.847 -17.757 1.00 95.00 89 PRO A C 1
ATOM 683 O O . PRO A 1 89 ? -5.271 5.440 -16.598 1.00 95.00 89 PRO A O 1
ATOM 686 N N . LYS A 1 90 ? -6.542 6.269 -18.259 1.00 94.81 90 LYS A N 1
ATOM 687 C CA . LYS A 1 90 ? -7.777 6.368 -17.458 1.00 94.81 90 LYS A CA 1
ATOM 688 C C . LYS A 1 90 ? -8.109 5.084 -16.676 1.00 94.81 90 LYS A C 1
ATOM 690 O O . LYS A 1 90 ? -8.439 5.211 -15.499 1.00 94.81 90 LYS A O 1
ATOM 695 N N . PRO A 1 91 ? -7.981 3.863 -17.245 1.00 96.00 91 PRO A N 1
ATOM 696 C CA . PRO A 1 91 ? -8.258 2.641 -16.490 1.00 96.00 91 PRO A CA 1
ATOM 697 C C . PRO A 1 91 ? -7.352 2.472 -15.265 1.00 96.00 91 PRO A C 1
ATOM 699 O O . PRO A 1 91 ? -7.828 2.064 -14.211 1.00 96.00 91 PRO A O 1
ATOM 702 N N . ALA A 1 92 ? -6.069 2.837 -15.376 1.00 93.31 92 ALA A N 1
ATOM 703 C CA . ALA A 1 92 ? -5.123 2.749 -14.266 1.00 93.31 92 ALA A CA 1
ATOM 704 C C . ALA A 1 92 ? -5.505 3.704 -13.127 1.00 93.31 92 ALA A C 1
ATOM 706 O O . ALA A 1 92 ? -5.449 3.317 -11.962 1.00 93.31 92 ALA A O 1
ATOM 707 N N . LEU A 1 93 ? -5.955 4.918 -13.463 1.00 94.44 93 LEU A N 1
ATOM 708 C CA . LEU A 1 93 ? -6.450 5.877 -12.476 1.00 94.44 93 LEU A CA 1
ATOM 709 C C . LEU A 1 93 ? -7.712 5.357 -11.784 1.00 94.44 93 LEU A C 1
ATOM 711 O O . LEU A 1 93 ? -7.740 5.288 -10.558 1.00 94.44 93 LEU A O 1
ATOM 715 N N . TYR A 1 94 ? -8.735 4.949 -12.540 1.00 96.56 94 TYR A N 1
ATOM 716 C CA . TYR A 1 94 ? -9.987 4.480 -11.942 1.00 96.56 94 TYR A CA 1
ATOM 717 C C . TYR A 1 94 ? -9.765 3.280 -11.024 1.00 96.56 94 TYR A C 1
ATOM 719 O O . TYR A 1 94 ? -10.186 3.328 -9.872 1.00 96.56 94 TYR A O 1
ATOM 727 N N . LEU A 1 95 ? -9.050 2.255 -11.497 1.00 95.38 95 LEU A N 1
ATOM 728 C CA . LEU A 1 95 ? -8.787 1.046 -10.716 1.00 95.38 95 LEU A CA 1
ATOM 729 C C . LEU A 1 95 ? -7.867 1.318 -9.519 1.00 95.38 95 LEU A C 1
ATOM 731 O O . LEU A 1 95 ? -8.105 0.813 -8.421 1.00 95.38 95 LEU A O 1
ATOM 735 N N . GLY A 1 96 ? -6.833 2.142 -9.709 1.00 94.94 96 GLY A N 1
ATOM 736 C CA . GLY A 1 96 ? -5.896 2.506 -8.649 1.00 94.94 96 GLY A CA 1
ATOM 737 C C . GLY A 1 96 ? -6.582 3.253 -7.507 1.00 94.94 96 GLY A C 1
ATOM 738 O O . GLY A 1 96 ? -6.458 2.859 -6.348 1.00 94.94 96 GLY A O 1
ATOM 739 N N . PHE A 1 97 ? -7.354 4.294 -7.826 1.00 96.06 97 PHE A N 1
ATOM 740 C CA . PHE A 1 97 ? -8.062 5.088 -6.821 1.00 96.06 97 PHE A CA 1
ATOM 741 C C . PHE A 1 97 ? -9.272 4.356 -6.228 1.00 96.06 97 PHE A C 1
ATOM 743 O O . PHE A 1 97 ? -9.507 4.486 -5.027 1.00 96.06 97 PHE A O 1
ATOM 750 N N . SER A 1 98 ? -9.998 3.528 -6.993 1.00 96.62 98 SER A N 1
ATOM 751 C CA . SER A 1 98 ? -11.060 2.681 -6.420 1.00 96.62 98 SER A CA 1
ATOM 752 C C . SER A 1 98 ? -10.508 1.683 -5.404 1.00 96.62 98 SER A C 1
ATOM 754 O O . SER A 1 98 ? -11.177 1.354 -4.426 1.00 96.62 98 SER A O 1
ATOM 756 N N . GLY A 1 99 ? -9.256 1.250 -5.582 1.00 96.31 99 GLY A N 1
ATOM 757 C CA . GLY A 1 99 ? -8.551 0.405 -4.623 1.00 96.31 99 GLY A CA 1
ATOM 758 C C . GLY A 1 99 ? -8.360 1.041 -3.239 1.00 96.31 99 GLY A C 1
ATOM 759 O O . GLY A 1 99 ? -8.071 0.318 -2.287 1.00 96.31 99 GLY A O 1
ATOM 760 N N . LEU A 1 100 ? -8.552 2.356 -3.077 1.00 97.69 100 LEU A N 1
ATOM 761 C CA . LEU A 1 100 ? -8.484 3.034 -1.775 1.00 97.69 100 LEU A CA 1
ATOM 762 C C . LEU A 1 100 ? -9.786 2.954 -0.970 1.00 97.69 100 LEU A C 1
ATOM 764 O O . LEU A 1 100 ? -9.793 3.333 0.202 1.00 97.69 100 LEU A O 1
ATOM 768 N N . LEU A 1 101 ? -10.881 2.459 -1.556 1.00 97.56 101 LEU A N 1
ATOM 769 C CA . LEU A 1 101 ? -12.181 2.428 -0.885 1.00 97.56 101 LEU A CA 1
ATOM 770 C C . LEU A 1 101 ? -12.153 1.653 0.444 1.00 97.56 101 LEU A C 1
ATOM 772 O O . LEU A 1 101 ? -12.593 2.224 1.442 1.00 97.56 101 LEU A O 1
ATOM 776 N N . PRO A 1 102 ? -11.590 0.430 0.543 1.00 96.56 102 PRO A N 1
ATOM 777 C CA . PRO A 1 102 ? -11.552 -0.280 1.825 1.00 96.56 102 PRO A CA 1
ATOM 778 C C . PRO A 1 102 ? -10.603 0.374 2.838 1.00 96.56 102 PRO A C 1
ATOM 780 O O . PRO A 1 102 ? -10.852 0.328 4.041 1.00 96.56 102 PRO A O 1
ATOM 783 N N . PHE A 1 103 ? -9.542 1.030 2.353 1.00 98.06 103 PHE A N 1
ATOM 784 C CA . PHE A 1 103 ? -8.609 1.780 3.190 1.00 98.06 103 PHE A CA 1
ATOM 785 C C . PHE A 1 103 ? -9.283 2.969 3.868 1.00 98.06 103 PHE A C 1
ATOM 787 O O . PHE A 1 103 ? -9.119 3.142 5.068 1.00 98.06 103 PHE A O 1
ATOM 794 N N . LEU A 1 104 ? -10.050 3.769 3.126 1.00 98.25 104 LEU A N 1
ATOM 795 C CA . LEU A 1 104 ? -10.718 4.960 3.659 1.00 98.25 104 LEU A CA 1
ATOM 796 C C . LEU A 1 104 ? -12.027 4.629 4.381 1.00 98.25 104 LEU A C 1
ATOM 798 O O . LEU A 1 104 ? -12.351 5.257 5.387 1.00 98.25 104 LEU A O 1
ATOM 802 N N . GLY A 1 105 ? -12.766 3.633 3.893 1.00 97.69 105 GLY A N 1
ATOM 803 C CA . GLY A 1 105 ? -14.062 3.245 4.441 1.00 97.69 105 GLY A CA 1
ATOM 804 C C . GLY A 1 105 ? -13.976 2.747 5.882 1.00 97.69 105 GLY A C 1
ATOM 805 O O . GLY A 1 105 ? -14.822 3.109 6.694 1.00 97.69 105 GLY A O 1
ATOM 806 N N . ALA A 1 106 ? -12.938 1.979 6.226 1.00 96.69 106 ALA A N 1
ATOM 807 C CA . ALA A 1 106 ? -12.746 1.456 7.579 1.00 96.69 106 ALA A CA 1
ATOM 808 C C . ALA A 1 106 ? -12.625 2.560 8.659 1.00 96.69 106 ALA A C 1
ATOM 810 O O . ALA A 1 106 ? -13.482 2.608 9.548 1.00 96.69 106 ALA A O 1
ATOM 811 N N . PRO A 1 107 ? -11.634 3.476 8.610 1.00 96.81 107 PRO A N 1
ATOM 812 C CA . PRO A 1 107 ? -11.521 4.563 9.579 1.00 96.81 107 PRO A CA 1
ATOM 813 C C . PRO A 1 107 ? -12.699 5.534 9.497 1.00 96.81 107 PRO A C 1
ATOM 815 O O . PRO A 1 107 ? -13.133 6.025 10.534 1.00 96.81 107 PRO A O 1
ATOM 818 N N . LEU A 1 108 ? -13.265 5.782 8.309 1.00 97.56 108 LEU A N 1
ATOM 819 C CA . LEU A 1 108 ? -14.447 6.637 8.175 1.00 97.56 108 LEU A CA 1
ATOM 820 C C . LEU A 1 108 ? -15.656 6.052 8.915 1.00 97.56 108 LEU A C 1
ATOM 822 O O . LEU A 1 108 ? -16.329 6.771 9.647 1.00 97.56 108 LEU A O 1
ATOM 826 N N . LEU A 1 109 ? -15.912 4.750 8.778 1.00 96.38 109 LEU A N 1
ATOM 827 C CA . LEU A 1 109 ? -16.994 4.068 9.487 1.00 96.38 109 LEU A CA 1
ATOM 828 C C . LEU A 1 109 ? -16.798 4.135 11.007 1.00 96.38 109 LEU A C 1
ATOM 830 O O . LEU A 1 109 ? -17.739 4.441 11.742 1.00 96.38 109 LEU A O 1
ATOM 834 N N . MET A 1 110 ? -15.578 3.884 11.486 1.00 95.75 110 MET A N 1
ATOM 835 C CA . MET A 1 110 ? -15.248 3.981 12.914 1.00 95.75 110 MET A CA 1
ATOM 836 C C . MET A 1 110 ? -15.379 5.419 13.435 1.00 95.75 110 MET A C 1
ATOM 838 O O . MET A 1 110 ? -15.901 5.630 14.528 1.00 95.75 110 MET A O 1
ATOM 842 N N . ALA A 1 111 ? -14.996 6.415 12.633 1.00 95.12 111 ALA A N 1
ATOM 843 C CA . ALA A 1 111 ? -15.177 7.823 12.963 1.00 95.12 111 ALA A CA 1
ATOM 844 C C . ALA A 1 111 ? -16.663 8.210 13.016 1.00 95.12 111 ALA A C 1
ATOM 846 O O . ALA A 1 111 ? -17.091 8.842 13.970 1.00 95.12 111 ALA A O 1
ATOM 847 N N . VAL A 1 112 ? -17.489 7.802 12.053 1.00 95.88 112 VAL A N 1
ATOM 848 C CA . VAL A 1 112 ? -18.930 8.128 12.060 1.00 95.88 112 VAL A CA 1
ATOM 849 C C . VAL A 1 112 ? -19.654 7.455 13.227 1.00 95.88 112 VAL A C 1
ATOM 851 O O . VAL A 1 112 ? -20.509 8.063 13.862 1.00 95.88 112 VAL A O 1
ATOM 854 N N . THR A 1 113 ? -19.296 6.210 13.545 1.00 93.25 113 THR A N 1
ATOM 855 C CA . THR A 1 113 ? -19.920 5.453 14.645 1.00 93.25 113 THR A CA 1
ATOM 856 C C . THR A 1 113 ? -19.339 5.774 16.022 1.00 93.25 113 THR A C 1
ATOM 858 O O . THR A 1 113 ? -19.852 5.269 17.023 1.00 93.25 113 THR A O 1
ATOM 861 N N . GLN A 1 114 ? -18.273 6.585 16.084 1.00 92.88 114 GLN A N 1
ATOM 862 C CA . GLN A 1 114 ? -17.544 6.939 17.311 1.00 92.88 114 GLN A CA 1
ATOM 863 C C . GLN A 1 114 ? -17.154 5.705 18.148 1.00 92.88 114 GLN A C 1
ATOM 865 O O . GLN A 1 114 ? -17.085 5.751 19.374 1.00 92.88 114 GLN A O 1
ATOM 870 N N . SER A 1 115 ? -16.943 4.570 17.480 1.00 91.50 115 SER A N 1
ATOM 871 C CA . SER A 1 115 ? -16.711 3.266 18.098 1.00 91.50 115 SER A CA 1
ATOM 872 C C . SER A 1 115 ? -15.597 2.551 17.353 1.00 91.50 115 SER A C 1
ATOM 874 O O . SER A 1 115 ? -15.604 2.483 16.123 1.00 91.50 115 SER A O 1
ATOM 876 N N . TYR A 1 116 ? -14.658 1.968 18.093 1.00 93.88 116 TYR A N 1
ATOM 877 C CA . TYR A 1 116 ? -13.634 1.129 17.490 1.00 93.88 116 TYR A CA 1
ATOM 878 C C . TYR A 1 116 ? -14.208 -0.260 17.195 1.00 93.88 116 TYR A C 1
ATOM 880 O O . TYR A 1 116 ? -14.767 -0.909 18.081 1.00 93.88 116 TYR A O 1
ATOM 888 N N . LEU A 1 117 ? -14.070 -0.714 15.947 1.00 94.88 117 LEU A N 1
ATOM 889 C CA . LEU A 1 117 ? -14.588 -1.994 15.460 1.00 94.88 117 LEU A CA 1
ATOM 890 C C . LEU A 1 117 ? -13.409 -2.900 15.053 1.00 94.88 117 LEU A C 1
ATOM 892 O O . LEU A 1 117 ? -12.932 -2.791 13.920 1.00 94.88 117 LEU A O 1
ATOM 896 N N . PRO A 1 118 ? -12.939 -3.809 15.934 1.00 93.50 118 PRO A N 1
ATOM 897 C CA . PRO A 1 118 ? -11.762 -4.643 15.676 1.00 93.50 118 PRO A CA 1
ATOM 898 C C . PRO A 1 118 ? -11.842 -5.459 14.382 1.00 93.50 118 PRO A C 1
ATOM 900 O O . PRO A 1 118 ? -10.858 -5.543 13.657 1.00 93.50 118 PRO A O 1
ATOM 903 N N . GLU A 1 119 ? -13.013 -6.007 14.050 1.00 94.62 119 GLU A N 1
ATOM 904 C CA . GLU A 1 119 ? -13.196 -6.797 12.823 1.00 94.62 119 GLU A CA 1
ATOM 905 C C . GLU A 1 119 ? -13.035 -5.946 11.556 1.00 94.62 119 GLU A C 1
ATOM 907 O O . GLU A 1 119 ? -12.444 -6.389 10.574 1.00 94.62 119 GLU A O 1
ATOM 912 N N . VAL A 1 120 ? -13.498 -4.692 11.590 1.00 96.25 120 VAL A N 1
ATOM 913 C CA . VAL A 1 120 ? -13.354 -3.747 10.471 1.00 96.25 120 VAL A CA 1
ATOM 914 C C . VAL A 1 120 ? -11.898 -3.307 10.329 1.00 96.25 120 VAL A C 1
ATOM 916 O O . VAL A 1 120 ? -11.366 -3.270 9.220 1.00 96.25 120 VAL A O 1
ATOM 919 N N . ALA A 1 121 ? -11.229 -3.021 11.449 1.00 96.38 121 ALA A N 1
ATOM 920 C CA . ALA A 1 121 ? -9.810 -2.685 11.460 1.00 96.38 121 ALA A CA 1
ATOM 921 C C . ALA A 1 121 ? -8.947 -3.859 10.963 1.00 96.38 121 ALA A C 1
ATOM 923 O O . ALA A 1 121 ? -8.044 -3.668 10.149 1.00 96.38 121 ALA A O 1
ATOM 924 N N . TYR A 1 122 ? -9.261 -5.090 11.378 1.00 96.94 122 TYR A N 1
ATOM 925 C CA . TYR A 1 122 ? -8.586 -6.283 10.875 1.00 96.94 122 TYR A CA 1
ATOM 926 C C . TYR A 1 122 ? -8.851 -6.498 9.381 1.00 96.94 122 TYR A C 1
ATOM 928 O O . TYR A 1 122 ? -7.909 -6.757 8.637 1.00 96.94 122 TYR A O 1
ATOM 936 N N . ALA A 1 123 ? -10.084 -6.308 8.901 1.00 97.75 123 ALA A N 1
ATOM 937 C CA . ALA A 1 123 ? -10.397 -6.383 7.472 1.00 97.75 123 ALA A CA 1
ATOM 938 C C . ALA A 1 123 ? -9.584 -5.372 6.640 1.00 97.75 123 ALA A C 1
ATOM 940 O O . ALA A 1 123 ? -9.088 -5.716 5.567 1.00 97.75 123 ALA A O 1
ATOM 941 N N . GLN A 1 124 ? -9.372 -4.155 7.155 1.00 98.38 124 GLN A N 1
ATOM 942 C CA . GLN A 1 124 ? -8.497 -3.157 6.529 1.00 98.38 124 GLN A CA 1
ATOM 943 C C . GLN A 1 124 ? -7.038 -3.640 6.453 1.00 98.38 124 GLN A C 1
ATOM 945 O O . GLN A 1 124 ? -6.393 -3.474 5.416 1.00 98.38 124 GLN A O 1
ATOM 950 N N . VAL A 1 125 ? -6.521 -4.277 7.513 1.00 98.44 125 VAL A N 1
ATOM 951 C CA . VAL A 1 125 ? -5.172 -4.879 7.527 1.00 98.44 125 VAL A CA 1
ATOM 952 C C . VAL A 1 125 ? -5.067 -6.026 6.523 1.00 98.44 125 VAL A C 1
ATOM 954 O O 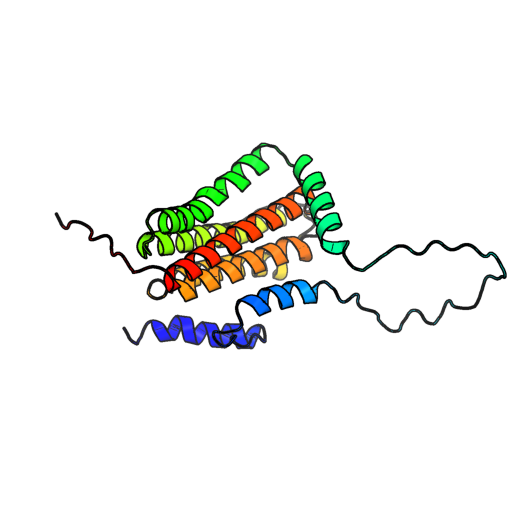. VAL A 1 125 ? -4.111 -6.069 5.754 1.00 98.44 125 VAL A O 1
ATOM 957 N N . VAL A 1 126 ? -6.053 -6.926 6.476 1.00 98.38 126 VAL A N 1
ATOM 958 C CA . VAL A 1 126 ? -6.088 -8.051 5.524 1.00 98.38 126 VAL A CA 1
ATOM 959 C C . VAL A 1 126 ? -6.103 -7.548 4.082 1.00 98.38 126 VAL A C 1
ATOM 961 O O . VAL A 1 126 ? -5.360 -8.048 3.231 1.00 98.38 126 VAL A O 1
ATOM 964 N N . TYR A 1 127 ? -6.909 -6.524 3.805 1.00 98.69 127 TYR A N 1
ATOM 965 C CA . TYR A 1 127 ? -6.940 -5.883 2.497 1.00 98.69 127 TYR A CA 1
ATOM 966 C C . TYR A 1 127 ? -5.587 -5.251 2.151 1.00 98.69 127 TYR A C 1
ATOM 968 O O . TYR A 1 127 ? -5.049 -5.486 1.069 1.00 98.69 127 TYR A O 1
ATOM 976 N N . GLY A 1 128 ? -4.982 -4.520 3.090 1.00 98.38 128 GLY A N 1
ATOM 977 C CA . GLY A 1 128 ? -3.663 -3.932 2.889 1.00 98.38 128 GLY A CA 1
ATOM 978 C C . GLY A 1 128 ? -2.567 -4.971 2.651 1.00 98.38 128 GLY A C 1
ATOM 979 O O . GLY A 1 128 ? -1.766 -4.802 1.734 1.00 98.38 128 GLY A O 1
ATOM 980 N N . ALA A 1 129 ? -2.572 -6.083 3.387 1.00 98.44 129 ALA A N 1
ATOM 981 C CA . ALA A 1 129 ? -1.673 -7.211 3.154 1.00 98.44 129 ALA A CA 1
ATOM 982 C C . ALA A 1 129 ? -1.866 -7.810 1.749 1.00 98.44 129 ALA A C 1
ATOM 984 O O . ALA A 1 129 ? -0.890 -8.064 1.044 1.00 98.44 129 ALA A O 1
ATOM 985 N N . SER A 1 130 ? -3.114 -7.960 1.299 1.00 98.44 130 SER A N 1
ATOM 986 C CA . SER A 1 130 ? -3.425 -8.454 -0.050 1.00 98.44 130 SER A CA 1
ATOM 987 C C . SER A 1 130 ? -2.838 -7.545 -1.135 1.00 98.44 130 SER A C 1
ATOM 989 O O . SER A 1 130 ? -2.208 -8.029 -2.076 1.00 98.44 130 SER A O 1
ATOM 991 N N . ILE A 1 131 ? -2.964 -6.222 -0.967 1.00 97.94 131 ILE A N 1
ATOM 992 C CA . ILE A 1 131 ? -2.336 -5.242 -1.861 1.00 97.94 131 ILE A CA 1
ATOM 993 C C . ILE A 1 131 ? -0.817 -5.390 -1.832 1.00 97.94 131 ILE A C 1
ATOM 995 O O . ILE A 1 131 ? -0.228 -5.549 -2.895 1.00 97.94 131 ILE A O 1
ATOM 999 N N . VAL A 1 132 ? -0.182 -5.393 -0.653 1.00 97.94 132 VAL A N 1
ATOM 1000 C CA . VAL A 1 132 ? 1.280 -5.537 -0.510 1.00 97.94 132 VAL A CA 1
ATOM 1001 C C . VAL A 1 132 ? 1.793 -6.798 -1.218 1.00 97.94 132 VAL A C 1
ATOM 1003 O O . VAL A 1 132 ? 2.797 -6.728 -1.928 1.00 97.94 132 VAL A O 1
ATOM 1006 N N . SER A 1 133 ? 1.093 -7.929 -1.100 1.00 97.38 133 SER A N 1
ATOM 1007 C CA . SER A 1 133 ? 1.459 -9.158 -1.814 1.00 97.38 133 SER A CA 1
ATOM 1008 C C . SER A 1 133 ? 1.309 -9.021 -3.333 1.00 97.38 133 SER A C 1
ATOM 1010 O O . SER A 1 133 ? 2.213 -9.407 -4.079 1.00 97.38 133 SER A O 1
ATOM 1012 N N . PHE A 1 134 ? 0.229 -8.392 -3.806 1.00 95.81 134 PHE A N 1
ATOM 1013 C CA . PHE A 1 134 ? 0.057 -8.070 -5.225 1.00 95.81 134 PHE A CA 1
ATOM 1014 C C . PHE A 1 134 ? 1.192 -7.175 -5.759 1.00 95.81 134 PHE A C 1
ATOM 1016 O O . PHE A 1 134 ? 1.671 -7.398 -6.872 1.00 95.81 134 PHE A O 1
ATOM 1023 N N . LEU A 1 135 ? 1.675 -6.206 -4.968 1.00 93.56 135 LEU A N 1
ATOM 1024 C CA . LEU A 1 135 ? 2.808 -5.346 -5.350 1.00 93.56 135 LEU A CA 1
ATOM 1025 C C . LEU A 1 135 ? 4.085 -6.154 -5.590 1.00 93.56 135 LEU A C 1
ATOM 1027 O O . LEU A 1 135 ? 4.815 -5.874 -6.539 1.00 93.56 135 LEU A O 1
ATOM 1031 N N . GLY A 1 136 ? 4.332 -7.163 -4.751 1.00 91.38 136 GLY A N 1
ATOM 1032 C CA . GLY A 1 136 ? 5.424 -8.112 -4.943 1.00 91.38 136 GLY A CA 1
ATOM 1033 C C . GLY A 1 136 ? 5.293 -8.852 -6.274 1.00 91.38 136 GLY A C 1
ATOM 1034 O O . GLY A 1 136 ? 6.187 -8.779 -7.116 1.00 91.38 136 GLY A O 1
ATOM 1035 N N . GLY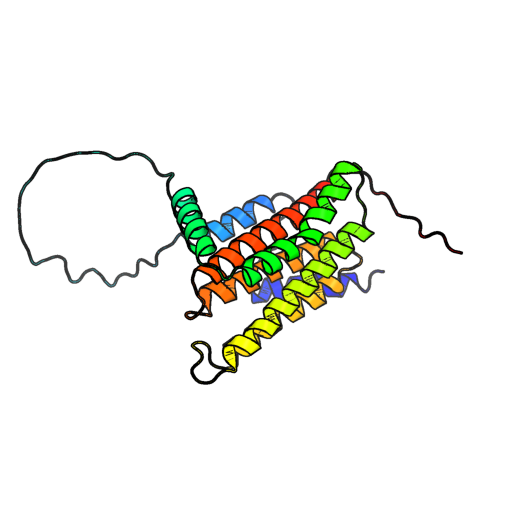 A 1 137 ? 4.137 -9.478 -6.516 1.00 91.56 137 GLY A N 1
ATOM 1036 C CA . GLY A 1 137 ? 3.872 -10.231 -7.748 1.00 91.56 137 GLY A CA 1
ATOM 1037 C C . GLY A 1 137 ? 3.983 -9.398 -9.031 1.00 91.56 137 GLY A C 1
ATOM 1038 O O . GLY A 1 137 ? 4.531 -9.871 -10.026 1.00 91.56 137 GLY A O 1
ATOM 1039 N N . ALA A 1 138 ? 3.553 -8.132 -9.008 1.00 90.06 138 ALA A N 1
ATOM 1040 C CA . ALA A 1 138 ? 3.606 -7.240 -10.172 1.00 90.06 138 ALA A CA 1
ATOM 1041 C C . ALA A 1 138 ? 5.025 -7.067 -10.750 1.00 90.06 138 ALA A C 1
ATOM 1043 O O . ALA A 1 138 ? 5.182 -6.860 -11.954 1.00 90.06 138 ALA A O 1
ATOM 1044 N N . ARG A 1 139 ? 6.070 -7.201 -9.921 1.00 88.62 139 ARG A N 1
ATOM 1045 C CA . ARG A 1 139 ? 7.469 -7.080 -10.362 1.00 88.62 139 ARG A CA 1
ATOM 1046 C C . ARG A 1 139 ? 7.899 -8.205 -11.296 1.00 88.62 139 ARG A C 1
ATOM 1048 O O . ARG A 1 139 ? 8.688 -7.949 -12.199 1.00 88.62 139 ARG A O 1
ATOM 1055 N N . TRP A 1 140 ? 7.358 -9.414 -11.131 1.00 90.62 140 TRP A N 1
ATOM 1056 C CA . TRP A 1 140 ? 7.602 -10.509 -12.077 1.00 90.62 140 TRP A CA 1
ATOM 1057 C C . TRP A 1 140 ? 7.075 -10.134 -13.462 1.00 90.62 140 TRP A C 1
ATOM 1059 O O . TRP A 1 140 ? 7.782 -10.279 -14.451 1.00 90.62 140 TRP A O 1
ATOM 1069 N N . GLY A 1 141 ? 5.875 -9.547 -13.523 1.00 89.56 141 GLY A N 1
ATOM 1070 C CA . GLY A 1 141 ? 5.284 -9.071 -14.775 1.00 89.56 141 GLY A CA 1
ATOM 1071 C C . GLY A 1 141 ? 6.114 -7.994 -15.481 1.00 89.56 141 GLY A C 1
ATOM 1072 O O . GLY A 1 141 ? 6.099 -7.928 -16.705 1.00 89.56 141 GLY A O 1
ATOM 1073 N N . PHE A 1 142 ? 6.869 -7.180 -14.734 1.00 88.19 142 PHE A N 1
ATOM 1074 C CA . PHE A 1 142 ? 7.786 -6.203 -15.323 1.00 88.19 142 PHE A CA 1
ATOM 1075 C C . PHE A 1 142 ? 9.138 -6.805 -15.726 1.00 88.19 142 PHE A C 1
ATOM 1077 O O . PHE A 1 142 ? 9.722 -6.348 -16.702 1.00 88.19 142 PHE A O 1
ATOM 1084 N N . ALA A 1 143 ? 9.650 -7.799 -14.997 1.00 89.94 143 ALA A N 1
ATOM 1085 C CA . ALA A 1 143 ? 10.990 -8.347 -15.224 1.00 89.94 143 ALA A CA 1
ATOM 1086 C C . ALA A 1 143 ? 11.060 -9.439 -16.307 1.00 89.94 143 ALA A C 1
ATOM 1088 O O . ALA A 1 143 ? 12.123 -9.675 -16.869 1.00 89.94 143 ALA A O 1
ATOM 1089 N N . LEU A 1 144 ? 9.948 -10.128 -16.583 1.00 91.19 144 LEU A N 1
ATOM 1090 C CA . LEU A 1 144 ? 9.905 -11.249 -17.530 1.00 91.19 144 LEU A CA 1
ATOM 1091 C C . LEU A 1 144 ? 9.962 -10.870 -19.024 1.00 91.19 144 LEU A C 1
ATOM 1093 O O . LEU A 1 144 ? 10.540 -11.651 -19.778 1.00 91.19 144 LEU A O 1
ATOM 1097 N N . PRO A 1 145 ? 9.367 -9.753 -19.496 1.00 90.44 145 PRO A N 1
ATOM 1098 C CA . PRO A 1 145 ? 9.423 -9.397 -20.911 1.00 90.44 145 PRO A CA 1
ATOM 1099 C C . PRO A 1 145 ? 10.858 -9.207 -21.417 1.00 90.44 145 PRO A C 1
ATOM 1101 O O . PRO A 1 145 ? 11.689 -8.581 -20.753 1.00 90.44 145 PRO A O 1
ATOM 1104 N N . GLU A 1 146 ? 11.133 -9.698 -22.626 1.00 89.12 146 GLU A N 1
ATOM 1105 C CA . GLU A 1 146 ? 12.428 -9.505 -23.282 1.00 89.12 146 GLU A CA 1
ATOM 1106 C C . GLU A 1 146 ? 12.742 -8.010 -23.448 1.00 89.12 146 GLU A C 1
ATOM 1108 O O . GLU A 1 146 ? 11.884 -7.208 -23.819 1.00 89.12 146 GLU A O 1
ATOM 1113 N N . GLY A 1 147 ? 13.982 -7.620 -23.140 1.00 85.31 147 GLY A N 1
ATOM 1114 C CA . GLY A 1 147 ? 14.406 -6.218 -23.190 1.00 85.31 147 GLY A CA 1
ATOM 1115 C C . GLY A 1 147 ? 13.906 -5.349 -22.029 1.00 85.31 147 GLY A C 1
ATOM 1116 O O . GLY A 1 147 ? 14.070 -4.129 -22.082 1.00 85.31 147 GLY A O 1
ATOM 1117 N N . SER A 1 148 ? 13.322 -5.936 -20.974 1.00 86.94 148 SER A N 1
ATOM 1118 C CA . SER A 1 148 ? 12.936 -5.177 -19.783 1.00 86.94 148 SER A CA 1
ATOM 1119 C C . SER A 1 148 ? 14.136 -4.457 -19.142 1.00 86.94 148 SER A C 1
ATOM 1121 O O . SER A 1 148 ? 15.210 -5.049 -18.983 1.00 86.94 148 SER A O 1
ATOM 1123 N N . PRO A 1 149 ? 13.966 -3.200 -18.688 1.00 85.25 149 PRO A N 1
ATOM 1124 C CA . PRO A 1 149 ? 14.979 -2.499 -17.902 1.00 85.25 149 PRO A CA 1
ATOM 1125 C C . PRO A 1 149 ? 15.332 -3.193 -16.578 1.00 85.25 149 PRO A C 1
ATOM 1127 O O . PRO A 1 149 ? 16.392 -2.919 -16.021 1.00 85.25 149 PRO A O 1
ATOM 1130 N N . ALA A 1 150 ? 14.454 -4.058 -16.058 1.00 85.06 150 ALA A N 1
ATOM 1131 C CA . ALA A 1 150 ? 14.738 -4.905 -14.906 1.00 85.06 150 ALA A CA 1
ATOM 1132 C C . ALA A 1 150 ? 14.877 -6.355 -15.374 1.00 85.06 150 ALA A C 1
ATOM 1134 O O . ALA A 1 150 ? 13.919 -6.943 -15.863 1.00 85.06 150 ALA A O 1
ATOM 1135 N N . GLN A 1 151 ? 16.067 -6.926 -15.219 1.00 87.25 151 GLN A N 1
ATOM 1136 C CA . GLN A 1 151 ? 16.331 -8.306 -15.617 1.00 87.25 151 GLN A CA 1
ATOM 1137 C C . GLN A 1 151 ? 15.780 -9.292 -14.572 1.00 87.25 151 GLN A C 1
ATOM 1139 O O . GLN A 1 151 ? 15.696 -8.936 -13.391 1.00 87.25 151 GLN A O 1
ATOM 1144 N N . PRO A 1 152 ? 15.431 -10.534 -14.959 1.00 89.50 152 PRO A N 1
ATOM 1145 C CA . PRO A 1 152 ? 14.958 -11.576 -14.045 1.00 89.50 152 PRO A CA 1
ATOM 1146 C C . PRO A 1 152 ? 16.115 -12.177 -13.223 1.00 89.50 152 PRO A C 1
ATOM 1148 O O . PRO A 1 152 ? 16.347 -13.383 -13.214 1.00 89.50 152 PRO A O 1
ATOM 1151 N N . ASP A 1 153 ? 16.873 -11.320 -12.542 1.00 89.56 153 ASP A N 1
ATOM 1152 C CA . ASP A 1 153 ? 17.980 -11.694 -11.671 1.00 89.56 153 ASP A CA 1
ATOM 1153 C C . ASP A 1 153 ? 17.525 -11.912 -10.216 1.00 89.56 153 ASP A C 1
ATOM 1155 O O . ASP A 1 153 ? 16.409 -11.571 -9.806 1.00 89.56 153 ASP A O 1
ATOM 1159 N N . TRP A 1 154 ? 18.419 -12.482 -9.402 1.00 87.19 154 TRP A N 1
ATOM 1160 C CA . TRP A 1 154 ? 18.165 -12.747 -7.982 1.00 87.19 154 TRP A CA 1
ATOM 1161 C C . TRP A 1 154 ? 17.782 -11.496 -7.193 1.00 87.19 154 TRP A C 1
ATOM 1163 O O . TRP A 1 154 ? 17.033 -11.592 -6.224 1.00 87.19 154 TRP A O 1
ATOM 1173 N N . MET A 1 155 ? 18.268 -10.322 -7.597 1.00 86.62 155 MET A N 1
ATOM 1174 C CA . MET A 1 155 ? 17.979 -9.079 -6.898 1.00 86.62 155 MET A CA 1
ATOM 1175 C C . MET A 1 155 ? 16.552 -8.606 -7.189 1.00 86.62 155 MET A C 1
ATOM 1177 O O . MET A 1 155 ? 15.801 -8.316 -6.259 1.00 86.62 155 MET A O 1
ATOM 1181 N N . ASN A 1 156 ? 16.123 -8.573 -8.449 1.00 86.12 156 ASN A N 1
ATOM 1182 C CA . ASN A 1 156 ? 14.779 -8.142 -8.829 1.00 86.12 156 ASN A CA 1
ATOM 1183 C C . ASN A 1 156 ? 13.705 -9.143 -8.406 1.00 86.12 156 ASN A C 1
ATOM 1185 O O . ASN A 1 156 ? 12.689 -8.736 -7.826 1.00 86.12 156 ASN A O 1
ATOM 1189 N N . LEU A 1 157 ? 13.948 -10.436 -8.639 1.00 89.06 157 LEU A N 1
ATOM 1190 C CA . LEU A 1 157 ? 13.029 -11.502 -8.248 1.00 89.06 157 LEU A CA 1
ATOM 1191 C C . LEU A 1 157 ? 13.037 -11.711 -6.732 1.00 89.06 157 LEU A C 1
ATOM 1193 O O . LEU A 1 157 ? 11.971 -11.819 -6.135 1.00 89.06 157 LEU A O 1
ATOM 1197 N N . GLY A 1 158 ? 14.189 -11.661 -6.064 1.00 89.88 158 GLY A N 1
ATOM 1198 C CA . GLY A 1 158 ? 14.259 -11.739 -4.601 1.00 89.88 158 GLY A CA 1
ATOM 1199 C C . GLY A 1 158 ? 13.499 -10.597 -3.921 1.00 89.88 158 GLY A C 1
ATOM 1200 O O . GLY A 1 158 ? 12.643 -10.841 -3.068 1.00 89.88 158 GLY A O 1
ATOM 1201 N N . ASN A 1 159 ? 13.708 -9.352 -4.369 1.00 88.31 159 ASN A N 1
ATOM 1202 C CA . ASN A 1 159 ? 13.005 -8.177 -3.832 1.00 88.31 159 ASN A CA 1
ATOM 1203 C C . ASN A 1 159 ? 11.485 -8.218 -4.063 1.00 88.31 159 ASN A C 1
ATOM 1205 O O . ASN A 1 159 ? 10.736 -7.557 -3.349 1.00 88.31 159 ASN A O 1
ATOM 1209 N N . SER A 1 160 ? 11.003 -9.003 -5.028 1.00 89.62 160 SER A N 1
ATOM 1210 C CA . SER A 1 160 ? 9.565 -9.198 -5.253 1.00 89.62 160 SER A CA 1
ATOM 1211 C C . SER A 1 160 ? 8.887 -10.086 -4.207 1.00 89.62 160 SER A C 1
ATOM 1213 O O . SER A 1 160 ? 7.691 -9.944 -3.954 1.00 89.62 160 SER A O 1
ATOM 1215 N N . VAL A 1 161 ? 9.645 -10.980 -3.569 1.00 94.62 161 VAL A N 1
ATOM 1216 C CA . VAL A 1 161 ? 9.123 -11.920 -2.571 1.00 94.62 161 VAL A CA 1
ATOM 1217 C C 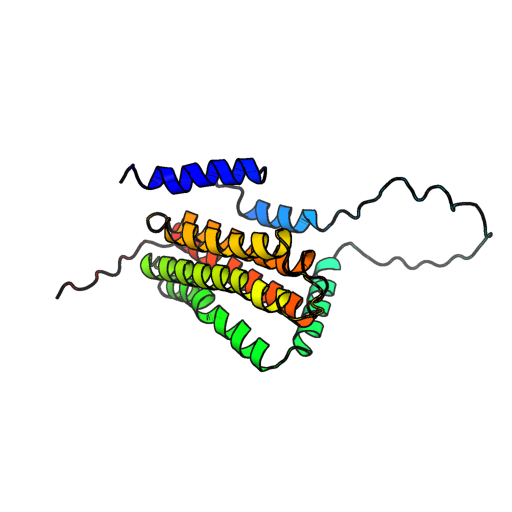. VAL A 1 161 ? 8.971 -11.236 -1.213 1.00 94.62 161 VAL A C 1
ATOM 1219 O O . VAL A 1 161 ? 8.049 -11.555 -0.462 1.00 94.62 161 VAL A O 1
ATOM 1222 N N . VAL A 1 162 ? 9.828 -10.254 -0.912 1.00 94.06 162 VAL A N 1
ATOM 1223 C CA . VAL A 1 162 ? 9.852 -9.561 0.386 1.00 94.06 162 VAL A CA 1
ATOM 1224 C C . VAL A 1 162 ? 8.492 -8.934 0.749 1.00 94.06 162 VAL A C 1
ATOM 1226 O O . VAL A 1 162 ? 8.009 -9.219 1.847 1.00 94.06 162 VAL A O 1
ATOM 1229 N N . PRO A 1 163 ? 7.804 -8.167 -0.128 1.00 94.56 163 PRO A N 1
ATOM 1230 C CA . PRO A 1 163 ? 6.460 -7.664 0.167 1.00 94.56 163 PRO A CA 1
ATOM 1231 C C . PRO A 1 163 ? 5.451 -8.778 0.479 1.00 94.56 163 PRO A C 1
ATOM 1233 O O . PRO A 1 163 ? 4.716 -8.676 1.457 1.00 94.56 163 PRO A O 1
ATOM 1236 N N . SER A 1 164 ? 5.442 -9.878 -0.281 1.00 95.75 164 SER A N 1
ATOM 1237 C CA . SER A 1 164 ? 4.530 -11.006 -0.033 1.00 95.75 164 SER A CA 1
ATOM 1238 C C . SER A 1 164 ? 4.773 -11.683 1.317 1.00 95.75 164 SER A C 1
ATOM 1240 O O . SER A 1 164 ? 3.817 -12.065 1.993 1.00 95.75 164 SER A O 1
ATOM 1242 N N . LEU A 1 165 ? 6.031 -11.785 1.757 1.00 96.25 165 LEU A N 1
ATOM 1243 C CA . LEU A 1 165 ? 6.356 -12.299 3.089 1.00 96.25 165 LEU A CA 1
ATOM 1244 C C . LEU A 1 165 ? 5.903 -11.343 4.197 1.00 96.25 165 LEU A C 1
ATOM 1246 O O . LEU A 1 165 ? 5.345 -11.796 5.194 1.00 96.25 165 LEU A O 1
ATOM 1250 N N . LEU A 1 166 ? 6.077 -10.030 4.017 1.00 96.31 166 LEU A N 1
ATOM 1251 C CA . LEU A 1 166 ? 5.556 -9.034 4.961 1.00 96.31 166 LEU A CA 1
ATOM 1252 C C . LEU A 1 166 ? 4.027 -9.079 5.041 1.00 96.31 166 LEU A C 1
ATOM 1254 O O . LEU A 1 166 ? 3.471 -9.044 6.135 1.00 96.31 166 LEU A O 1
ATOM 1258 N N . ALA A 1 167 ? 3.341 -9.221 3.907 1.00 97.50 167 ALA A N 1
ATOM 1259 C CA . ALA A 1 167 ? 1.894 -9.405 3.875 1.00 97.50 167 ALA A CA 1
ATOM 1260 C C . ALA A 1 167 ? 1.463 -10.640 4.678 1.00 97.50 167 ALA A C 1
ATOM 1262 O O . ALA A 1 167 ? 0.586 -10.544 5.534 1.00 97.50 167 ALA A O 1
ATOM 1263 N N . TRP A 1 168 ? 2.111 -11.785 4.456 1.00 97.50 168 TRP A N 1
ATOM 1264 C CA . TRP A 1 168 ? 1.839 -13.003 5.218 1.00 97.50 168 TRP A CA 1
ATOM 1265 C C . TRP A 1 168 ? 2.064 -12.812 6.726 1.00 97.50 168 TRP A C 1
ATOM 1267 O O . TRP A 1 168 ? 1.217 -13.201 7.530 1.00 97.50 168 TRP A O 1
ATOM 1277 N N . LEU A 1 169 ? 3.150 -12.143 7.121 1.00 95.31 169 LEU A N 1
ATOM 1278 C CA . LEU A 1 169 ? 3.433 -11.830 8.526 1.00 95.31 169 LEU A CA 1
ATOM 1279 C C . LEU A 1 169 ? 2.381 -10.911 9.151 1.00 95.31 169 LEU A C 1
ATOM 1281 O O . LEU A 1 169 ? 1.960 -11.156 10.281 1.00 95.31 169 LEU A O 1
ATOM 1285 N N . ALA A 1 170 ? 1.909 -9.898 8.421 1.00 95.88 170 ALA A N 1
ATOM 1286 C CA . ALA A 1 170 ? 0.840 -9.024 8.897 1.00 95.88 170 ALA A CA 1
ATOM 1287 C C . ALA A 1 170 ? -0.434 -9.816 9.234 1.00 95.88 170 ALA A C 1
ATOM 1289 O O . ALA A 1 170 ? -1.075 -9.553 10.252 1.00 95.88 170 ALA A O 1
ATOM 1290 N N . LEU A 1 171 ? -0.768 -10.826 8.421 1.00 95.62 171 LEU A N 1
ATOM 1291 C CA . LEU A 1 171 ? -1.922 -11.699 8.654 1.00 95.62 171 LEU A CA 1
ATOM 1292 C C . LEU A 1 171 ? -1.744 -12.608 9.879 1.00 95.62 171 LEU A C 1
ATOM 1294 O O . LEU A 1 171 ? -2.730 -12.917 10.553 1.00 95.62 171 LEU A O 1
ATOM 1298 N N . LEU A 1 172 ? -0.509 -13.017 10.189 1.00 93.19 172 LEU A N 1
ATOM 1299 C CA . LEU A 1 172 ? -0.203 -13.815 11.380 1.00 93.19 172 LEU A CA 1
ATOM 1300 C C . LEU A 1 172 ? -0.377 -13.026 12.681 1.00 93.19 172 LEU A C 1
ATOM 1302 O O . LEU A 1 172 ? -0.744 -13.618 13.697 1.00 93.19 172 LEU A O 1
ATOM 1306 N N . CYS A 1 173 ? -0.194 -11.704 12.664 1.00 89.12 173 CYS A N 1
ATOM 1307 C CA . CYS A 1 173 ? -0.425 -10.853 13.832 1.00 89.12 173 CYS A CA 1
ATOM 1308 C C . CYS A 1 173 ? -1.928 -10.522 14.029 1.00 89.12 173 CYS A C 1
ATOM 1310 O O . CYS A 1 173 ? -2.285 -9.426 14.449 1.00 89.12 173 CYS A O 1
ATOM 1312 N N . ARG A 1 174 ? -2.830 -11.489 13.778 1.00 84.12 174 ARG A N 1
ATOM 1313 C CA . ARG A 1 174 ? -4.294 -11.354 13.946 1.00 84.12 174 ARG A CA 1
ATOM 1314 C C . ARG A 1 174 ? -4.707 -10.909 15.349 1.00 84.12 174 ARG A C 1
ATOM 1316 O O . ARG A 1 174 ? -5.625 -10.110 15.489 1.00 84.12 174 ARG A O 1
ATOM 1323 N N . ASP A 1 175 ? -4.020 -11.410 16.373 1.00 85.19 175 ASP A N 1
ATOM 1324 C CA . ASP A 1 175 ? -4.322 -11.097 17.776 1.00 85.19 175 ASP A CA 1
ATOM 1325 C C . ASP A 1 175 ? -3.881 -9.668 18.170 1.00 85.19 175 ASP A C 1
ATOM 1327 O O . ASP A 1 175 ? -4.257 -9.176 19.233 1.00 85.19 175 ASP A O 1
ATOM 1331 N N . ASN A 1 176 ? -3.079 -8.993 17.335 1.00 90.75 176 ASN A N 1
ATOM 1332 C CA . ASN A 1 176 ? -2.605 -7.631 17.566 1.00 90.75 176 ASN A CA 1
ATOM 1333 C C . ASN A 1 176 ? -2.651 -6.809 16.266 1.00 90.75 176 ASN A C 1
ATOM 1335 O O . ASN A 1 176 ? -1.677 -6.723 15.516 1.00 90.75 176 ASN A O 1
ATOM 1339 N N . ILE A 1 177 ? -3.803 -6.172 16.033 1.00 92.06 177 ILE A N 1
ATOM 1340 C CA . ILE A 1 177 ? -4.082 -5.359 14.838 1.00 92.06 177 ILE A CA 1
ATOM 1341 C C . ILE A 1 177 ? -3.053 -4.236 14.658 1.00 92.06 177 ILE A C 1
ATOM 1343 O O . ILE A 1 177 ? -2.705 -3.917 13.524 1.00 92.06 177 ILE A O 1
ATOM 1347 N N . THR A 1 178 ? -2.529 -3.666 15.749 1.00 94.19 178 THR A N 1
ATOM 1348 C CA . THR A 1 178 ? -1.510 -2.613 15.682 1.00 94.19 178 THR A CA 1
ATOM 1349 C C . THR A 1 178 ? -0.241 -3.117 15.001 1.00 94.19 178 THR A C 1
ATOM 1351 O O . THR A 1 178 ? 0.231 -2.488 14.058 1.00 94.19 178 THR A O 1
ATOM 1354 N N . GLU A 1 179 ? 0.264 -4.284 15.402 1.00 93.38 179 GLU A N 1
ATOM 1355 C CA . GLU A 1 179 ? 1.448 -4.899 14.784 1.00 93.38 179 GLU A CA 1
ATOM 1356 C C . GLU A 1 179 ? 1.187 -5.260 13.320 1.00 93.38 179 GLU A C 1
ATOM 1358 O O . GLU A 1 179 ? 1.982 -4.925 12.442 1.00 93.38 179 GLU A O 1
ATOM 1363 N N . GLY A 1 180 ? 0.034 -5.876 13.032 1.00 95.69 180 GLY A N 1
ATOM 1364 C CA . GLY A 1 180 ? -0.360 -6.198 11.659 1.00 95.69 180 GLY A CA 1
ATOM 1365 C C . GLY A 1 180 ? -0.402 -4.957 10.759 1.00 95.69 180 GLY A C 1
ATOM 1366 O O . GLY A 1 180 ? 0.159 -4.965 9.663 1.00 95.69 180 GLY A O 1
ATOM 1367 N N . ALA A 1 181 ? -0.995 -3.859 11.237 1.00 97.00 181 ALA A N 1
ATOM 1368 C CA . ALA A 1 181 ? -1.053 -2.593 10.511 1.00 97.00 181 ALA A CA 1
ATOM 1369 C C . ALA A 1 181 ? 0.339 -1.985 10.282 1.00 97.00 181 ALA A C 1
ATOM 1371 O O . ALA A 1 181 ? 0.619 -1.525 9.176 1.00 97.00 181 ALA A O 1
ATOM 1372 N N . LEU A 1 182 ? 1.231 -2.017 11.279 1.00 96.44 182 LEU A N 1
ATOM 1373 C CA . LEU A 1 182 ? 2.610 -1.539 11.127 1.00 96.44 182 LEU A CA 1
ATOM 1374 C C . LEU A 1 182 ? 3.374 -2.344 10.071 1.00 96.44 182 LEU A C 1
ATOM 1376 O O . LEU A 1 182 ? 4.052 -1.754 9.228 1.00 96.44 182 LEU A O 1
ATOM 1380 N N . VAL A 1 183 ? 3.222 -3.671 10.056 1.00 96.81 183 VAL A N 1
ATOM 1381 C CA . VAL A 1 183 ? 3.836 -4.531 9.032 1.00 96.81 183 VAL A CA 1
ATOM 1382 C C . VAL A 1 183 ? 3.297 -4.211 7.636 1.00 96.81 183 VAL A C 1
ATOM 1384 O O . VAL A 1 183 ? 4.084 -4.116 6.693 1.00 96.81 183 VAL A O 1
ATOM 1387 N N . VAL A 1 184 ? 1.991 -3.961 7.488 1.00 98.25 184 VAL A N 1
ATOM 1388 C CA . VAL A 1 184 ? 1.413 -3.510 6.207 1.00 98.25 184 VAL A CA 1
ATOM 1389 C C . VAL A 1 184 ? 1.987 -2.160 5.780 1.00 98.25 184 VAL A C 1
ATOM 1391 O O . VAL A 1 184 ? 2.383 -2.019 4.625 1.00 98.25 184 VAL A O 1
ATOM 1394 N N . ILE A 1 185 ? 2.083 -1.180 6.684 1.00 98.12 185 ILE A N 1
ATOM 1395 C CA . ILE A 1 185 ? 2.668 0.140 6.387 1.00 98.12 185 ILE A CA 1
ATOM 1396 C C . ILE A 1 185 ? 4.117 -0.009 5.907 1.00 98.12 185 ILE A C 1
ATOM 1398 O O . ILE A 1 185 ? 4.498 0.587 4.898 1.00 98.12 185 ILE A O 1
ATOM 1402 N N . MET A 1 186 ? 4.914 -0.842 6.582 1.00 96.38 186 MET A N 1
ATOM 1403 C CA . MET A 1 186 ? 6.283 -1.143 6.158 1.00 96.38 186 MET A CA 1
ATOM 1404 C C . MET A 1 186 ? 6.317 -1.807 4.780 1.00 96.38 186 MET A C 1
ATOM 1406 O O . MET A 1 186 ? 7.102 -1.395 3.929 1.00 96.38 186 MET A O 1
ATOM 1410 N N . GLY A 1 187 ? 5.447 -2.789 4.527 1.00 96.94 187 GLY A N 1
ATOM 1411 C CA . GLY A 1 187 ? 5.340 -3.461 3.232 1.00 96.94 187 GLY A CA 1
ATOM 1412 C C . GLY A 1 187 ? 4.962 -2.513 2.091 1.00 96.94 187 GLY A C 1
ATOM 1413 O O . GLY A 1 187 ? 5.579 -2.560 1.028 1.00 96.94 187 GLY A O 1
ATOM 1414 N N . LEU A 1 188 ? 4.008 -1.606 2.321 1.00 97.56 188 LEU A N 1
ATOM 1415 C CA . LEU A 1 188 ? 3.611 -0.570 1.361 1.00 97.56 188 LEU A CA 1
ATOM 1416 C C . LEU A 1 188 ? 4.762 0.405 1.074 1.00 97.56 188 LEU A C 1
ATOM 1418 O O . LEU A 1 188 ? 5.023 0.730 -0.086 1.00 97.56 188 LEU A O 1
ATOM 1422 N N . GLY A 1 189 ? 5.467 0.850 2.117 1.00 95.75 189 GLY A N 1
ATOM 1423 C CA . GLY A 1 189 ? 6.624 1.736 1.989 1.00 95.75 189 GLY A CA 1
ATOM 1424 C C . GLY A 1 189 ? 7.791 1.078 1.251 1.00 95.75 189 GLY A C 1
ATOM 1425 O O . GLY A 1 189 ? 8.390 1.699 0.375 1.00 95.75 189 GLY A O 1
ATOM 1426 N N . LEU A 1 190 ? 8.080 -0.190 1.550 1.00 94.50 190 LEU A N 1
ATOM 1427 C CA . LEU A 1 190 ? 9.140 -0.953 0.894 1.00 94.50 190 LEU A CA 1
ATOM 1428 C C . LEU A 1 190 ? 8.825 -1.202 -0.583 1.00 94.50 190 LEU A C 1
ATOM 1430 O O . LEU A 1 190 ? 9.680 -0.984 -1.439 1.00 94.50 190 LEU A O 1
ATOM 1434 N N . ALA A 1 191 ? 7.590 -1.596 -0.896 1.00 94.00 191 ALA A N 1
ATOM 1435 C CA . ALA A 1 191 ? 7.154 -1.771 -2.276 1.00 94.00 191 ALA A CA 1
ATOM 1436 C C . ALA A 1 191 ? 7.236 -0.456 -3.069 1.00 94.00 191 ALA A C 1
ATOM 1438 O O . ALA A 1 191 ? 7.756 -0.449 -4.184 1.00 94.00 191 ALA A O 1
ATOM 1439 N N . LEU A 1 192 ? 6.807 0.668 -2.477 1.00 94.12 192 LEU A N 1
ATOM 1440 C CA . LEU A 1 192 ? 6.968 1.988 -3.092 1.00 94.12 192 LEU A CA 1
ATOM 1441 C C . LEU A 1 192 ? 8.447 2.320 -3.311 1.00 94.12 192 LEU A C 1
ATOM 1443 O O . LEU A 1 192 ? 8.816 2.772 -4.391 1.00 94.12 192 LEU A O 1
ATOM 1447 N N . HIS A 1 193 ? 9.300 2.078 -2.315 1.00 92.06 193 HIS A N 1
ATOM 1448 C CA . HIS A 1 193 ? 10.733 2.313 -2.443 1.00 92.06 193 HIS A CA 1
ATOM 1449 C C . HIS A 1 193 ? 11.312 1.534 -3.626 1.00 92.0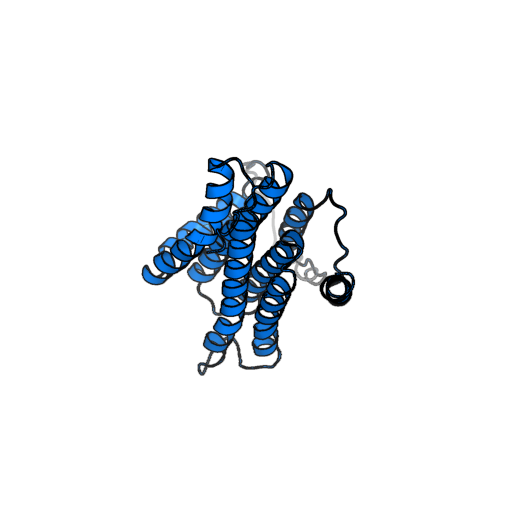6 193 HIS A C 1
ATOM 1451 O O . HIS A 1 193 ? 11.971 2.128 -4.476 1.00 92.06 193 HIS A O 1
ATOM 1457 N N . TYR A 1 194 ? 10.999 0.242 -3.741 1.00 89.06 194 TYR A N 1
ATOM 1458 C CA . TYR A 1 194 ? 11.465 -0.573 -4.857 1.00 89.06 194 TYR A CA 1
ATOM 1459 C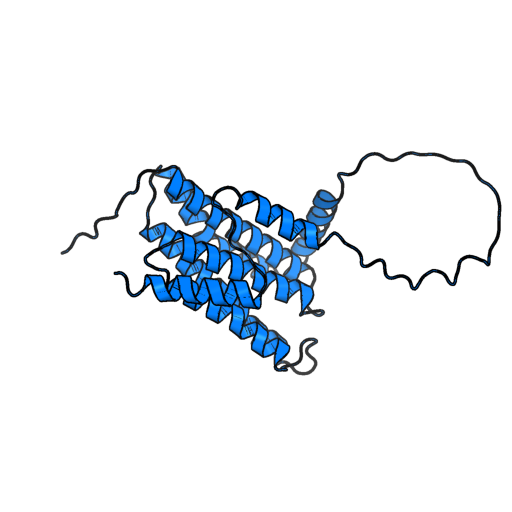 C . TYR A 1 194 ? 10.931 -0.108 -6.219 1.00 89.06 194 TYR A C 1
ATOM 1461 O O . TYR A 1 194 ? 11.666 -0.181 -7.204 1.00 89.06 194 TYR A O 1
ATOM 1469 N N . ASP A 1 195 ? 9.685 0.366 -6.300 1.00 88.75 195 ASP A N 1
ATOM 1470 C CA . ASP A 1 195 ? 9.108 0.927 -7.532 1.00 88.75 195 ASP A CA 1
ATOM 1471 C C . ASP A 1 195 ? 9.804 2.240 -7.949 1.00 88.75 195 ASP A C 1
ATOM 1473 O O . ASP A 1 195 ? 9.914 2.545 -9.141 1.00 88.75 195 ASP A O 1
ATOM 1477 N N . LEU A 1 196 ? 10.293 3.026 -6.984 1.00 87.50 196 LEU A N 1
ATOM 1478 C CA . LEU A 1 196 ? 10.966 4.299 -7.246 1.00 87.50 196 LEU A CA 1
ATOM 1479 C C . LEU A 1 196 ? 12.456 4.135 -7.577 1.00 87.50 196 LEU A C 1
ATOM 1481 O O . LEU A 1 196 ? 12.931 4.823 -8.486 1.00 87.50 196 LEU A O 1
ATOM 1485 N N . THR A 1 197 ? 13.174 3.252 -6.871 1.00 82.69 197 THR A N 1
ATOM 1486 C CA . THR A 1 197 ? 14.645 3.147 -6.934 1.00 82.69 197 THR A CA 1
ATOM 1487 C C . THR A 1 197 ? 15.161 2.026 -7.822 1.00 82.69 197 THR A C 1
ATOM 1489 O O . THR A 1 197 ? 16.150 2.223 -8.521 1.00 82.69 197 THR A O 1
ATOM 1492 N N . LEU A 1 198 ? 14.509 0.861 -7.821 1.00 72.75 198 LEU A N 1
ATOM 1493 C CA . LEU A 1 198 ? 15.029 -0.331 -8.498 1.00 72.75 198 LEU A CA 1
ATOM 1494 C C . LEU A 1 198 ? 14.492 -0.498 -9.923 1.00 72.75 198 LEU A C 1
ATOM 1496 O O . LEU A 1 198 ? 14.998 -1.334 -10.662 1.00 72.75 198 LEU A O 1
ATOM 1500 N N . LEU A 1 199 ? 13.474 0.275 -10.318 1.00 71.69 199 LEU A N 1
ATOM 1501 C CA . LEU A 1 199 ? 12.898 0.224 -11.664 1.00 71.69 199 LEU A CA 1
ATOM 1502 C C . LEU A 1 199 ? 13.126 1.551 -12.405 1.00 71.69 199 LEU A C 1
ATOM 1504 O O . LEU A 1 199 ? 12.274 2.453 -12.368 1.00 71.69 199 LEU A O 1
ATOM 1508 N N . PRO A 1 200 ? 14.263 1.691 -13.116 1.00 67.62 200 PRO A N 1
ATOM 1509 C CA . PRO A 1 200 ? 14.545 2.880 -13.920 1.00 67.62 200 PRO A CA 1
ATOM 1510 C C . PRO A 1 200 ? 13.582 3.055 -15.110 1.00 67.62 200 PRO A C 1
ATOM 1512 O O . PRO A 1 200 ? 13.510 4.143 -15.667 1.00 67.62 200 PRO A O 1
ATOM 1515 N N . GLY A 1 201 ? 12.792 2.034 -15.463 1.00 76.94 201 GLY A N 1
ATOM 1516 C CA . GLY A 1 201 ? 11.897 2.046 -16.627 1.00 76.94 201 GLY A CA 1
ATOM 1517 C C . GLY A 1 201 ? 10.437 2.435 -16.379 1.00 76.94 201 GLY A C 1
ATOM 1518 O O . GLY A 1 201 ? 9.664 2.486 -17.332 1.00 76.94 201 GLY A O 1
ATOM 1519 N N . TYR A 1 202 ? 10.015 2.681 -15.135 1.00 84.94 202 TYR A N 1
ATOM 1520 C CA . TYR A 1 202 ? 8.614 3.033 -14.890 1.00 84.94 202 TYR A CA 1
ATOM 1521 C C . TYR A 1 202 ? 8.282 4.458 -15.336 1.00 84.94 202 TYR A C 1
ATOM 1523 O O . TYR A 1 202 ? 9.007 5.393 -14.976 1.00 84.94 202 TYR A O 1
ATOM 1531 N N . PRO A 1 203 ? 7.154 4.650 -16.049 1.00 88.38 203 PRO A N 1
ATOM 1532 C CA . PRO A 1 203 ? 6.737 5.974 -16.464 1.00 88.38 203 PRO A CA 1
ATOM 1533 C C . PRO A 1 203 ? 6.425 6.836 -15.237 1.00 88.38 203 PRO A C 1
ATOM 1535 O O . PRO A 1 203 ? 5.925 6.356 -14.214 1.00 88.38 203 PRO A O 1
ATOM 1538 N N . SER A 1 204 ? 6.706 8.134 -15.341 1.00 89.44 204 SER A N 1
ATOM 1539 C CA . SER A 1 204 ? 6.560 9.083 -14.231 1.00 89.44 204 SER A CA 1
ATOM 1540 C C . SER A 1 204 ? 5.142 9.114 -13.653 1.00 89.44 204 SER A C 1
ATOM 1542 O O . SER A 1 204 ? 4.986 9.207 -12.436 1.00 89.44 204 SER A O 1
ATOM 1544 N N . TRP A 1 205 ? 4.113 8.952 -14.495 1.00 91.88 205 TRP A N 1
ATOM 1545 C CA . TRP A 1 205 ? 2.713 8.875 -14.066 1.00 91.88 205 TRP A CA 1
ATOM 1546 C C . TRP A 1 205 ? 2.451 7.691 -13.128 1.00 91.88 205 TRP A C 1
ATOM 1548 O O . TRP A 1 205 ? 1.707 7.830 -12.159 1.00 91.88 205 TRP A O 1
ATOM 1558 N N . PHE A 1 206 ? 3.099 6.545 -13.363 1.00 91.19 206 PHE A N 1
ATOM 1559 C CA . PHE A 1 206 ? 2.929 5.352 -12.535 1.00 91.19 206 PHE A CA 1
ATOM 1560 C C . PHE A 1 206 ? 3.598 5.543 -11.174 1.00 91.19 206 PHE A C 1
ATOM 1562 O O . PHE A 1 206 ? 2.981 5.272 -10.146 1.00 91.19 206 PHE A O 1
ATOM 1569 N N . LYS A 1 207 ? 4.821 6.093 -11.153 1.00 90.56 207 LYS A N 1
ATOM 1570 C CA . LYS A 1 207 ? 5.548 6.426 -9.914 1.00 90.56 207 LYS A CA 1
ATOM 1571 C C . LYS A 1 207 ? 4.777 7.432 -9.054 1.00 90.56 207 LYS A C 1
ATOM 1573 O O . LYS A 1 207 ? 4.636 7.244 -7.845 1.00 90.56 207 LYS A O 1
ATOM 1578 N N . ALA A 1 208 ? 4.238 8.474 -9.681 1.00 92.25 208 ALA A N 1
ATOM 1579 C CA . ALA A 1 208 ? 3.422 9.482 -9.015 1.00 92.25 208 ALA A CA 1
ATOM 1580 C C . ALA A 1 208 ? 2.123 8.881 -8.449 1.00 92.25 208 ALA A C 1
ATOM 1582 O O . ALA A 1 208 ? 1.823 9.061 -7.267 1.00 92.25 208 ALA A O 1
ATOM 1583 N N . MET A 1 209 ? 1.401 8.089 -9.251 1.00 94.12 209 MET A N 1
ATOM 1584 C CA . MET A 1 209 ? 0.187 7.395 -8.813 1.00 94.12 209 MET A CA 1
ATOM 1585 C C . MET A 1 209 ? 0.480 6.466 -7.631 1.00 94.12 209 MET A C 1
ATOM 1587 O O . MET A 1 209 ? -0.175 6.570 -6.598 1.00 94.12 209 MET A O 1
ATOM 1591 N N . ARG A 1 210 ? 1.508 5.614 -7.733 1.00 94.06 210 ARG A N 1
ATOM 1592 C CA . ARG A 1 210 ? 1.961 4.732 -6.646 1.00 94.06 210 ARG A CA 1
ATOM 1593 C C . ARG A 1 210 ? 2.238 5.489 -5.357 1.00 94.06 210 ARG A C 1
ATOM 1595 O O . ARG A 1 210 ? 1.794 5.060 -4.298 1.00 94.06 210 ARG A O 1
ATOM 1602 N N . THR A 1 211 ? 2.926 6.622 -5.457 1.00 93.94 211 THR A N 1
ATOM 1603 C CA . THR A 1 211 ? 3.255 7.458 -4.300 1.00 93.94 211 THR A CA 1
ATOM 1604 C C . THR A 1 211 ? 1.986 7.956 -3.608 1.00 93.94 211 THR A C 1
ATOM 1606 O O . THR A 1 211 ? 1.851 7.796 -2.398 1.00 93.94 211 THR A O 1
ATOM 1609 N N . ILE A 1 212 ? 1.024 8.498 -4.363 1.00 95.50 212 ILE A N 1
ATOM 1610 C CA . ILE A 1 212 ? -0.238 9.011 -3.804 1.00 95.50 212 ILE A CA 1
ATOM 1611 C C . ILE A 1 212 ? -1.060 7.884 -3.171 1.00 95.50 212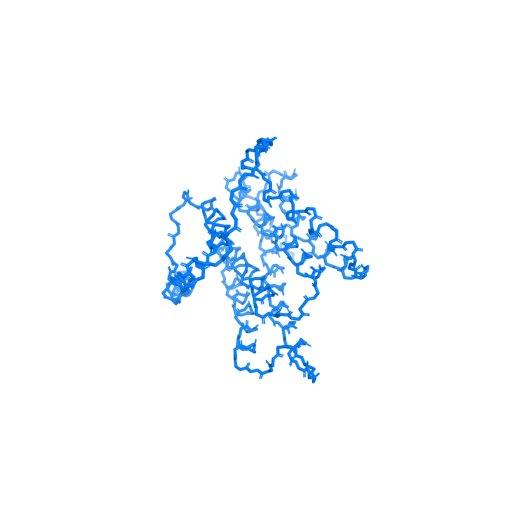 ILE A C 1
ATOM 1613 O O . ILE A 1 212 ? -1.500 8.026 -2.031 1.00 95.50 212 ILE A O 1
ATOM 1617 N N . LEU A 1 213 ? -1.237 6.755 -3.868 1.00 96.06 213 LEU A N 1
ATOM 1618 C CA . LEU A 1 213 ? -2.016 5.625 -3.349 1.00 96.06 213 LEU A CA 1
ATOM 1619 C C . LEU A 1 213 ? -1.417 5.090 -2.041 1.00 96.06 213 LEU A C 1
ATOM 1621 O O . LEU A 1 213 ? -2.143 4.898 -1.067 1.00 96.06 213 LEU A O 1
ATOM 1625 N N . THR A 1 214 ? -0.094 4.909 -1.990 1.00 96.62 214 THR A N 1
ATOM 1626 C CA . THR A 1 214 ? 0.603 4.446 -0.784 1.00 96.62 214 THR A CA 1
ATOM 1627 C C . THR A 1 214 ? 0.486 5.445 0.362 1.00 96.62 214 THR A C 1
ATOM 1629 O O . THR A 1 214 ? 0.241 5.029 1.495 1.00 96.62 214 THR A O 1
ATOM 1632 N N . LEU A 1 215 ? 0.614 6.751 0.099 1.00 96.88 215 LEU A N 1
ATOM 1633 C CA . LEU A 1 215 ? 0.439 7.779 1.129 1.00 96.88 215 LEU A CA 1
ATOM 1634 C C . LEU A 1 215 ? -0.972 7.736 1.718 1.00 96.88 215 LEU A C 1
ATOM 1636 O O . LEU A 1 215 ? -1.116 7.644 2.934 1.00 96.88 215 LEU A O 1
ATOM 1640 N N . VAL A 1 216 ? -2.007 7.741 0.874 1.00 97.94 216 VAL A N 1
ATOM 1641 C CA . VAL A 1 216 ? -3.405 7.719 1.332 1.00 97.94 216 VAL A CA 1
ATOM 1642 C C . VAL A 1 216 ? -3.714 6.440 2.111 1.00 97.94 216 VAL A C 1
ATOM 1644 O O . VAL A 1 216 ? -4.271 6.512 3.207 1.00 97.94 216 VAL A O 1
ATOM 1647 N N . ALA A 1 217 ? -3.301 5.276 1.600 1.00 98.25 217 ALA A N 1
ATOM 1648 C CA . ALA A 1 217 ? -3.461 4.001 2.297 1.00 98.25 217 ALA A CA 1
ATOM 1649 C C . ALA A 1 217 ? -2.775 4.020 3.672 1.00 98.25 217 ALA A C 1
ATOM 1651 O O . ALA A 1 217 ? -3.372 3.638 4.679 1.00 98.25 217 ALA A O 1
ATOM 1652 N N . THR A 1 218 ? -1.553 4.543 3.739 1.00 98.06 218 THR A N 1
ATOM 1653 C CA . THR A 1 218 ? -0.790 4.629 4.984 1.00 98.06 218 THR A CA 1
ATOM 1654 C C . THR A 1 218 ? -1.450 5.562 5.999 1.00 98.06 218 THR A C 1
ATOM 1656 O O . THR A 1 218 ? -1.633 5.174 7.152 1.00 98.06 218 THR A O 1
ATOM 1659 N N . PHE A 1 219 ? -1.872 6.761 5.585 1.00 98.12 219 PHE A N 1
ATOM 1660 C CA . PHE A 1 219 ? -2.597 7.681 6.467 1.00 98.12 219 PHE A CA 1
ATOM 1661 C C . PHE A 1 219 ? -3.907 7.077 6.972 1.00 98.12 219 PHE A C 1
ATOM 1663 O O . PHE A 1 219 ? -4.252 7.261 8.136 1.00 98.12 219 PHE A O 1
ATOM 1670 N N . SER A 1 220 ? -4.608 6.305 6.139 1.00 98.31 220 SER A N 1
ATOM 1671 C CA . SER A 1 220 ? -5.836 5.623 6.554 1.00 98.31 220 SER A CA 1
ATOM 1672 C C . SER A 1 220 ? -5.598 4.555 7.629 1.00 98.31 220 SER A C 1
ATOM 1674 O O . SER A 1 220 ? -6.389 4.438 8.564 1.00 98.31 220 SER A O 1
ATOM 1676 N N . LEU A 1 221 ? -4.488 3.809 7.548 1.00 98.00 221 LEU A N 1
ATOM 1677 C CA . LEU A 1 221 ? -4.105 2.834 8.572 1.00 98.00 221 LEU A CA 1
ATOM 1678 C C . LEU A 1 221 ? -3.730 3.544 9.877 1.00 98.00 221 LEU A C 1
ATOM 1680 O O . LEU A 1 221 ? -4.180 3.142 10.946 1.00 98.00 221 LEU A O 1
ATOM 1684 N N . VAL A 1 222 ? -2.976 4.645 9.798 1.00 97.88 222 VAL A N 1
ATOM 1685 C CA . VAL A 1 222 ? -2.644 5.475 10.970 1.00 97.88 222 VAL A CA 1
ATOM 1686 C C . VAL A 1 222 ? -3.906 6.045 11.626 1.00 97.88 222 VAL A C 1
ATOM 1688 O O . VAL A 1 222 ? -4.017 6.037 12.853 1.00 97.88 222 VAL A O 1
ATOM 1691 N N . ALA A 1 223 ? -4.880 6.499 10.833 1.00 97.44 223 ALA A N 1
ATOM 1692 C CA . ALA A 1 223 ? -6.161 6.980 11.344 1.00 97.44 223 ALA A CA 1
ATOM 1693 C C . ALA A 1 223 ? -6.910 5.882 12.114 1.00 97.44 223 ALA A C 1
ATOM 1695 O O . ALA A 1 223 ? -7.365 6.126 13.229 1.00 97.44 223 ALA A O 1
ATOM 1696 N N . THR A 1 224 ? -6.957 4.655 11.587 1.00 96.88 224 THR A N 1
ATOM 1697 C CA . THR A 1 224 ? -7.530 3.499 12.297 1.00 96.88 224 THR A CA 1
ATOM 1698 C C . THR A 1 224 ? -6.828 3.224 13.627 1.00 96.88 224 THR A C 1
ATOM 1700 O O . THR A 1 224 ? -7.499 3.019 14.639 1.00 96.88 224 THR A O 1
ATOM 1703 N N . LEU A 1 225 ? -5.493 3.281 13.667 1.00 95.06 225 LEU A N 1
ATOM 1704 C CA . LEU A 1 225 ? -4.731 3.110 14.913 1.00 95.06 225 LEU A CA 1
ATOM 1705 C C . LEU A 1 225 ? -4.984 4.240 15.916 1.00 95.06 225 LEU A C 1
ATOM 1707 O O . LEU A 1 225 ? -4.989 4.014 17.122 1.00 95.06 225 LEU A O 1
ATOM 1711 N N . THR A 1 226 ? -5.225 5.456 15.431 1.00 95.12 226 THR A N 1
ATOM 1712 C CA . THR A 1 226 ? -5.561 6.598 16.290 1.00 95.12 226 THR A CA 1
ATOM 1713 C C . THR A 1 226 ? -6.964 6.429 16.878 1.00 95.12 226 THR A C 1
ATOM 1715 O O . THR A 1 226 ? -7.151 6.593 18.082 1.00 95.12 226 THR A O 1
ATOM 1718 N N . LEU A 1 227 ? -7.937 5.997 16.069 1.00 94.25 227 LEU A N 1
ATOM 1719 C CA . LEU A 1 227 ? -9.298 5.693 16.524 1.00 94.25 227 LEU A CA 1
ATOM 1720 C C . LEU A 1 227 ? -9.331 4.547 17.541 1.00 94.25 227 LEU A C 1
ATOM 1722 O O . LEU A 1 227 ? -10.099 4.616 18.495 1.00 94.25 227 LEU A O 1
ATOM 1726 N N . GLN A 1 228 ? -8.456 3.546 17.409 1.00 92.38 228 GLN A N 1
ATOM 1727 C CA . GLN A 1 228 ? -8.284 2.492 18.417 1.00 92.38 228 GLN A CA 1
ATOM 1728 C C . GLN A 1 228 ? -7.938 3.054 19.806 1.00 92.38 228 GLN A C 1
ATOM 1730 O O . GLN A 1 228 ? -8.334 2.480 20.817 1.00 92.38 228 GLN A O 1
ATOM 1735 N N . LYS A 1 229 ? -7.181 4.156 19.869 1.00 90.75 229 LYS A N 1
ATOM 1736 C CA . LYS A 1 229 ? -6.778 4.794 21.133 1.00 90.75 229 LYS A CA 1
ATOM 1737 C C . LYS A 1 229 ? -7.833 5.763 21.667 1.00 90.75 229 LYS A C 1
ATOM 1739 O O . LYS A 1 229 ? -7.903 5.959 22.875 1.00 90.75 229 LYS A O 1
ATOM 1744 N N . MET A 1 230 ? -8.613 6.384 20.783 1.00 89.25 230 MET A N 1
ATOM 1745 C CA . MET A 1 230 ? -9.579 7.428 21.141 1.00 89.25 230 MET A CA 1
ATOM 1746 C C . MET A 1 230 ? -10.988 6.897 21.433 1.00 89.25 230 MET A C 1
ATOM 1748 O O . MET A 1 230 ? -11.696 7.492 22.241 1.00 89.25 230 MET A O 1
ATOM 1752 N N . CYS A 1 231 ? -11.417 5.818 20.773 1.00 86.75 231 CYS A N 1
ATOM 1753 C CA . CYS A 1 231 ? -12.796 5.334 20.828 1.00 86.75 231 CYS A CA 1
ATOM 1754 C C . CYS A 1 231 ? -12.946 4.073 21.698 1.00 86.75 231 CYS A C 1
ATOM 1756 O O . CYS A 1 231 ? -12.048 3.230 21.728 1.00 86.75 231 CYS A O 1
ATOM 1758 N N . PRO A 1 232 ? -14.107 3.885 22.354 1.00 80.62 232 PRO A N 1
ATOM 1759 C CA . PRO A 1 232 ? -14.417 2.642 23.050 1.00 80.62 232 PRO A CA 1
ATOM 1760 C C . PRO A 1 232 ? -14.555 1.472 22.062 1.00 80.62 232 PRO A C 1
ATOM 1762 O O . PRO A 1 232 ? -15.072 1.626 20.951 1.00 80.62 232 PRO A O 1
ATOM 1765 N N . GLU A 1 233 ? -14.105 0.286 22.473 1.00 82.69 233 GLU A N 1
ATOM 1766 C CA . GLU A 1 233 ? -14.182 -0.931 21.661 1.00 82.69 233 GLU A CA 1
ATOM 1767 C C . GLU A 1 233 ? -15.611 -1.493 21.640 1.00 82.69 233 GLU A C 1
ATOM 1769 O O . GLU A 1 233 ? -16.202 -1.781 22.683 1.00 82.69 233 GLU A O 1
ATOM 1774 N N . LYS A 1 234 ? -16.157 -1.710 20.439 1.00 80.00 234 LYS A N 1
ATOM 1775 C CA . LYS A 1 234 ? -17.451 -2.361 20.227 1.00 80.00 234 LYS A CA 1
ATOM 1776 C C . LYS A 1 234 ? -17.245 -3.687 19.498 1.00 80.00 234 LYS A C 1
ATOM 1778 O O . LYS A 1 234 ? -16.932 -3.726 18.310 1.00 80.00 234 LYS A O 1
ATOM 1783 N N . LYS A 1 235 ? -17.465 -4.795 20.208 1.00 71.56 235 LYS A N 1
ATOM 1784 C CA . LYS A 1 235 ? -17.461 -6.136 19.608 1.00 71.56 235 LYS A CA 1
ATOM 1785 C C . LYS A 1 235 ? -18.787 -6.376 18.898 1.00 71.56 235 LYS A C 1
ATOM 1787 O O . LYS A 1 235 ? -19.844 -6.348 19.530 1.00 71.56 235 LYS A O 1
ATOM 1792 N N . ILE A 1 236 ? -18.735 -6.618 17.590 1.00 70.12 236 ILE A N 1
ATOM 1793 C CA . ILE A 1 236 ? -19.891 -7.108 16.838 1.00 70.12 236 ILE A CA 1
ATOM 1794 C C . ILE A 1 236 ? -20.104 -8.547 17.309 1.00 70.12 236 ILE A C 1
ATOM 1796 O O . ILE A 1 236 ? -19.348 -9.441 16.940 1.00 70.12 236 ILE A O 1
ATOM 1800 N N . LYS A 1 237 ? -21.074 -8.773 18.201 1.00 52.66 237 LYS A N 1
ATOM 1801 C CA . LYS A 1 237 ? -21.474 -10.136 18.554 1.00 52.66 237 LYS A CA 1
ATOM 1802 C C . LYS A 1 237 ? -22.071 -10.753 17.293 1.00 52.66 237 LYS A C 1
ATOM 1804 O O . LYS A 1 237 ? -23.147 -10.336 16.872 1.00 52.66 237 LYS A O 1
ATOM 1809 N N . ALA A 1 238 ? -21.362 -11.695 16.678 1.00 53.22 238 ALA A N 1
ATOM 1810 C CA . ALA A 1 238 ? -21.985 -12.590 15.719 1.00 53.22 238 ALA A CA 1
ATOM 1811 C C . ALA A 1 238 ? -23.125 -13.293 16.465 1.00 53.22 238 ALA A C 1
ATOM 1813 O O . ALA A 1 238 ? -22.892 -13.888 17.518 1.00 53.22 238 ALA A O 1
ATOM 1814 N N . GLN A 1 239 ? -24.358 -13.124 15.993 1.00 47.81 239 GLN A N 1
ATOM 1815 C CA . GLN A 1 239 ? -25.473 -13.915 16.489 1.00 47.81 239 GLN A CA 1
ATOM 1816 C C . GLN A 1 239 ? -25.193 -15.362 16.093 1.00 47.81 239 GLN A C 1
ATOM 1818 O O . GLN A 1 239 ? -25.198 -15.699 14.913 1.00 47.81 239 GLN A O 1
ATOM 1823 N N . GLU A 1 240 ? -24.849 -16.166 17.091 1.00 48.78 240 GLU A N 1
ATOM 1824 C CA . GLU A 1 240 ? -24.823 -17.617 17.011 1.00 48.78 240 GLU A CA 1
ATOM 1825 C C . GLU A 1 240 ? -26.280 -18.063 16.809 1.00 48.78 240 GLU A C 1
ATOM 1827 O O . GLU A 1 240 ? -27.110 -17.870 17.697 1.00 48.78 240 GLU A O 1
ATOM 1832 N N . ASN A 1 241 ? -26.589 -18.538 15.603 1.00 44.22 241 ASN A N 1
ATOM 1833 C CA . ASN A 1 241 ? -27.810 -19.262 15.252 1.00 44.22 241 ASN A CA 1
ATOM 1834 C C . ASN A 1 241 ? -27.397 -20.644 14.756 1.00 44.22 241 ASN A C 1
ATOM 1836 O O . ASN A 1 241 ? -26.420 -20.696 13.970 1.00 44.22 241 ASN A O 1
#

pLDDT: mean 74.18, std 25.41, range [28.86, 98.69]